Protein AF-A0A0C3Q4R9-F1 (afdb_monomer)

pLDDT: mean 76.42, std 18.06, range [23.34, 94.94]

Structure (mmCIF, N/CA/C/O backbone):
data_AF-A0A0C3Q4R9-F1
#
_entry.id   AF-A0A0C3Q4R9-F1
#
loop_
_atom_site.group_PDB
_atom_site.id
_atom_site.type_symbol
_atom_site.label_atom_id
_atom_site.label_alt_id
_atom_site.label_comp_id
_atom_site.label_asym_id
_atom_site.label_entity_id
_atom_site.label_seq_id
_atom_site.pdbx_PDB_ins_code
_atom_site.Cartn_x
_atom_site.Cartn_y
_atom_site.Cartn_z
_atom_site.occupancy
_atom_site.B_iso_or_equiv
_atom_site.auth_seq_id
_atom_site.auth_comp_id
_atom_site.auth_asym_id
_atom_site.auth_atom_id
_atom_site.pdbx_PDB_model_num
ATOM 1 N N . MET A 1 1 ? -20.295 9.130 24.103 1.00 71.69 1 MET A N 1
ATOM 2 C CA . MET A 1 1 ? -19.309 8.026 24.171 1.00 71.69 1 MET A CA 1
ATOM 3 C C . MET A 1 1 ? -19.646 6.980 25.223 1.00 71.69 1 MET A C 1
ATOM 5 O O . MET A 1 1 ? -19.662 5.806 24.870 1.00 71.69 1 MET A O 1
ATOM 9 N N . GLY A 1 2 ? -19.973 7.375 26.461 1.00 75.75 2 GLY A N 1
ATOM 10 C CA . GLY A 1 2 ? -20.334 6.438 27.537 1.00 75.75 2 GLY A CA 1
ATOM 11 C C . GLY A 1 2 ? -21.384 5.391 27.145 1.00 75.75 2 GLY A C 1
ATOM 12 O O . GLY A 1 2 ? -21.193 4.218 27.430 1.00 75.75 2 GLY A O 1
ATOM 13 N N . ALA A 1 3 ? -22.414 5.771 26.378 1.00 80.62 3 ALA A N 1
ATOM 14 C CA . ALA A 1 3 ? -23.436 4.834 25.899 1.00 80.62 3 ALA A CA 1
ATOM 15 C C . ALA A 1 3 ? -22.872 3.652 25.087 1.00 80.62 3 ALA A C 1
ATOM 17 O O . ALA A 1 3 ? -23.258 2.513 25.325 1.00 80.62 3 ALA A O 1
ATOM 18 N N . ILE A 1 4 ? -21.934 3.891 24.161 1.00 85.44 4 ILE A N 1
ATOM 19 C CA . ILE A 1 4 ? -21.339 2.804 23.365 1.00 85.44 4 ILE A CA 1
ATOM 20 C C . ILE A 1 4 ? -20.489 1.900 24.238 1.00 85.44 4 ILE A C 1
ATOM 22 O O . ILE A 1 4 ? -20.609 0.685 24.141 1.00 85.44 4 ILE A O 1
ATOM 26 N N . LEU A 1 5 ? -19.669 2.477 25.116 1.00 83.94 5 LEU A N 1
ATOM 27 C CA . LEU A 1 5 ? -18.864 1.678 26.035 1.00 83.94 5 LEU A CA 1
ATOM 28 C C . LEU A 1 5 ? -19.743 0.862 26.991 1.00 83.94 5 LEU A C 1
ATOM 30 O O . LEU A 1 5 ? -19.425 -0.289 27.260 1.00 83.94 5 LEU A O 1
ATOM 34 N N . GLY A 1 6 ? -20.876 1.409 27.436 1.00 83.75 6 GLY A N 1
ATOM 35 C CA . GLY A 1 6 ? -21.869 0.685 28.230 1.00 83.75 6 GLY A CA 1
ATOM 36 C C . GLY A 1 6 ? -22.515 -0.472 27.464 1.00 83.75 6 GLY A C 1
ATOM 37 O O . GLY A 1 6 ? -22.654 -1.566 28.009 1.00 83.75 6 GLY A O 1
ATOM 38 N N . ILE A 1 7 ? -22.851 -0.275 26.184 1.00 86.00 7 ILE A N 1
ATOM 39 C CA . ILE A 1 7 ? -23.340 -1.357 25.315 1.00 86.00 7 ILE A CA 1
ATOM 40 C C . ILE A 1 7 ? -22.268 -2.442 25.174 1.00 86.00 7 ILE A C 1
ATOM 42 O O . ILE A 1 7 ? -22.562 -3.611 25.392 1.00 86.00 7 ILE A O 1
ATOM 46 N N . LEU A 1 8 ? -21.018 -2.082 24.876 1.00 87.81 8 LEU A N 1
ATOM 47 C CA . LEU A 1 8 ? -19.933 -3.060 24.755 1.00 87.81 8 LEU A CA 1
ATOM 48 C C . LEU A 1 8 ? -19.712 -3.829 26.067 1.00 87.81 8 LEU A C 1
ATOM 50 O O . LEU A 1 8 ? -19.630 -5.052 26.054 1.00 87.81 8 LEU A O 1
ATOM 54 N N . ALA A 1 9 ? -19.695 -3.133 27.205 1.00 85.88 9 ALA A N 1
ATOM 55 C CA . ALA A 1 9 ? -19.485 -3.741 28.518 1.00 85.88 9 ALA A CA 1
ATOM 56 C C . ALA A 1 9 ? -20.616 -4.698 28.939 1.00 85.88 9 ALA A C 1
ATOM 58 O O . ALA A 1 9 ? -20.373 -5.652 29.672 1.00 85.88 9 ALA A O 1
ATOM 59 N N . THR A 1 10 ? -21.848 -4.461 28.482 1.00 89.69 10 THR A N 1
ATOM 60 C CA . THR A 1 10 ? -23.011 -5.313 28.792 1.00 89.69 10 THR A CA 1
ATOM 61 C C . THR A 1 10 ? -23.180 -6.491 27.832 1.00 89.69 10 THR A C 1
ATOM 63 O O . THR A 1 10 ? -24.005 -7.364 28.090 1.00 89.69 10 THR A O 1
ATOM 66 N N . ASN A 1 11 ? -22.389 -6.555 26.755 1.00 88.81 11 ASN A N 1
ATOM 67 C CA . ASN A 1 11 ? -22.474 -7.589 25.724 1.00 88.81 11 ASN A CA 1
ATOM 68 C C . ASN A 1 11 ? -21.129 -8.331 25.562 1.00 88.81 11 ASN A C 1
ATOM 70 O O . ASN A 1 11 ? -20.482 -8.207 24.523 1.00 88.81 11 ASN A O 1
ATOM 74 N N . PRO A 1 12 ? -20.697 -9.138 26.553 1.00 84.56 12 PRO A N 1
ATOM 75 C CA . PRO A 1 12 ? -19.395 -9.821 26.517 1.00 84.56 12 PRO A CA 1
ATOM 76 C C . PRO A 1 12 ? -19.269 -10.873 25.399 1.00 84.56 12 PRO A C 1
ATOM 78 O O . PRO A 1 12 ? -18.162 -11.206 24.985 1.00 84.56 12 PRO A O 1
ATOM 81 N N . TYR A 1 13 ? -20.397 -11.371 24.881 1.00 88.94 13 TYR A N 1
ATOM 82 C CA . TYR A 1 13 ? -20.465 -12.340 23.777 1.00 88.94 13 TYR A CA 1
ATOM 83 C C . TYR A 1 13 ? -20.628 -11.680 22.400 1.00 88.94 13 TYR A C 1
ATOM 85 O O . TYR A 1 13 ? -21.062 -12.324 21.448 1.00 88.94 13 TYR A O 1
ATOM 93 N N . LEU A 1 14 ? -20.346 -10.380 22.283 1.00 91.31 14 LEU A N 1
ATOM 94 C CA . LEU A 1 14 ? -20.449 -9.670 21.014 1.00 91.31 14 LEU A CA 1
ATOM 95 C C . LEU A 1 14 ? -19.421 -10.209 20.010 1.00 91.31 14 LEU A C 1
ATOM 97 O O . LEU A 1 14 ? -18.219 -10.050 20.203 1.00 91.31 14 LEU A O 1
ATOM 101 N N . GLU A 1 15 ? -19.901 -10.784 18.908 1.00 92.00 15 GLU A N 1
ATOM 102 C CA . GLU A 1 15 ? -19.032 -11.284 17.835 1.00 92.00 15 GLU A CA 1
ATOM 103 C C . GLU A 1 15 ? -18.658 -10.200 16.822 1.00 92.00 15 GLU A C 1
ATOM 105 O O . GLU A 1 15 ? -17.562 -10.209 16.264 1.00 92.00 15 GLU A O 1
ATOM 110 N N . VAL A 1 16 ? -19.564 -9.252 16.577 1.00 92.56 16 VAL A N 1
ATOM 111 C CA . VAL A 1 16 ? -19.421 -8.253 15.516 1.00 92.56 16 VAL A CA 1
ATOM 112 C C . VAL A 1 16 ? -19.747 -6.871 16.061 1.00 92.56 16 VAL A C 1
ATOM 114 O O . VAL A 1 16 ? -20.884 -6.596 16.443 1.00 92.56 16 VAL A O 1
ATOM 117 N N . PHE A 1 17 ? -18.768 -5.969 16.029 1.00 92.25 17 PHE A N 1
ATOM 118 C CA . PHE A 1 17 ? -18.961 -4.563 16.362 1.00 92.25 17 PHE A CA 1
ATOM 119 C C . PHE A 1 17 ? -18.793 -3.689 15.120 1.00 92.25 17 PHE A C 1
ATOM 121 O O . PHE A 1 17 ? -17.711 -3.592 14.545 1.00 92.25 17 PHE A O 1
ATOM 128 N N . ARG A 1 18 ? -19.874 -3.031 14.695 1.00 92.81 18 ARG A N 1
ATOM 129 C CA . ARG A 1 18 ? -19.857 -2.125 13.543 1.00 92.81 18 ARG A CA 1
ATOM 130 C C . ARG A 1 18 ? -20.440 -0.781 13.929 1.00 92.81 18 ARG A C 1
ATOM 132 O O . ARG A 1 18 ? -21.571 -0.699 14.401 1.00 92.81 18 ARG A O 1
ATOM 139 N N . LEU A 1 19 ? -19.672 0.268 13.682 1.00 91.69 19 LEU A N 1
ATOM 140 C CA . LEU A 1 19 ? -20.075 1.645 13.887 1.00 91.69 19 LEU A CA 1
ATOM 141 C C . LEU A 1 19 ? -19.727 2.440 12.633 1.00 91.69 19 LEU A C 1
ATOM 143 O O . LEU A 1 19 ? -18.581 2.450 12.179 1.00 91.69 19 LEU A O 1
ATOM 147 N N . SER A 1 20 ? -20.727 3.072 12.025 1.00 90.69 20 SER A N 1
ATOM 148 C CA . SER A 1 20 ? -20.541 3.776 10.757 1.00 90.69 20 SER A CA 1
ATOM 149 C C . SER A 1 20 ? -21.422 5.011 10.666 1.00 90.69 20 SER A C 1
ATOM 151 O O . SER A 1 20 ? -22.591 4.947 11.041 1.00 90.69 20 SER A O 1
ATOM 153 N N . AS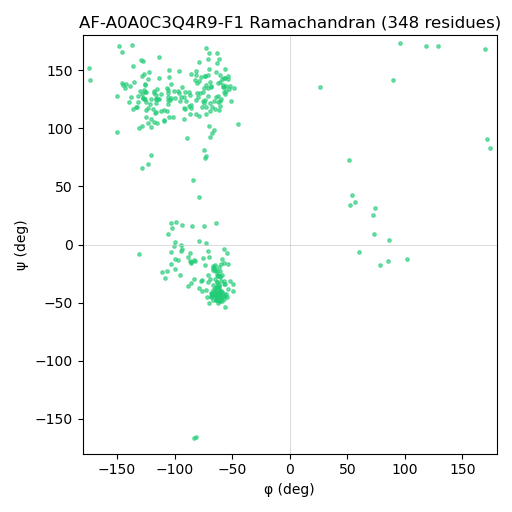N A 1 21 ? -20.876 6.111 10.142 1.00 86.44 21 ASN A N 1
ATOM 154 C CA . ASN A 1 21 ? -21.600 7.371 9.925 1.00 86.44 21 ASN A CA 1
ATOM 155 C C . ASN A 1 21 ? -22.252 7.941 11.199 1.00 86.44 21 ASN A C 1
ATOM 157 O O . ASN A 1 21 ? -23.351 8.498 11.157 1.00 86.44 21 ASN A O 1
ATOM 161 N N . VAL A 1 22 ? -21.586 7.791 12.347 1.00 85.06 22 VAL A N 1
ATOM 162 C CA . VAL A 1 22 ? -22.096 8.258 13.644 1.00 85.06 22 VAL A CA 1
ATOM 163 C C . VAL A 1 22 ? -21.403 9.547 14.061 1.00 85.06 22 VAL A C 1
ATOM 165 O O . VAL A 1 22 ? -20.185 9.678 13.949 1.00 85.06 22 VAL A O 1
ATOM 168 N N . ARG A 1 23 ? -22.188 10.490 14.589 1.00 82.06 23 ARG A N 1
ATOM 169 C CA . ARG A 1 23 ? -21.691 11.742 15.166 1.00 82.06 23 ARG A CA 1
ATOM 170 C C . ARG A 1 23 ? -21.915 11.757 16.672 1.00 82.06 23 ARG A C 1
ATOM 172 O O . ARG A 1 23 ? -23.032 11.521 17.125 1.00 82.06 23 ARG A O 1
ATOM 179 N N . PHE A 1 24 ? -20.877 12.065 17.441 1.00 78.19 24 PHE A N 1
ATOM 180 C CA . PHE A 1 24 ? -20.958 12.167 18.899 1.00 78.19 24 PHE A CA 1
ATOM 181 C C . PHE A 1 24 ? -20.961 13.618 19.338 1.00 78.19 24 PHE A C 1
ATOM 183 O O . PHE A 1 24 ? -20.008 14.330 19.055 1.00 78.19 24 PHE A O 1
ATOM 190 N N . ALA A 1 25 ? -21.973 14.038 20.090 1.00 75.56 25 ALA A N 1
ATOM 191 C CA . ALA A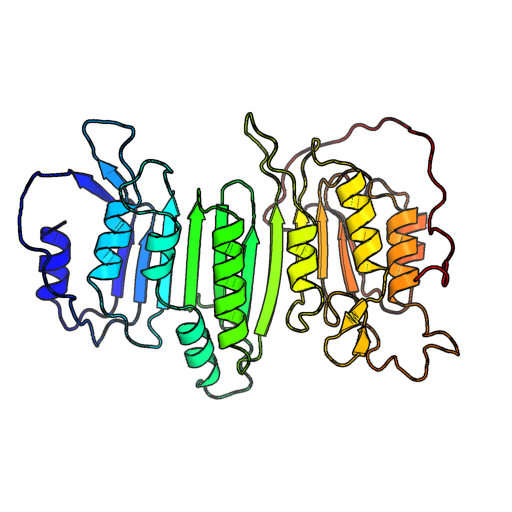 1 25 ? -21.891 15.292 20.825 1.00 75.56 25 ALA A CA 1
ATOM 192 C C . ALA A 1 25 ? -20.863 15.167 21.961 1.00 75.56 25 ALA A C 1
ATOM 194 O O . ALA A 1 25 ? -20.834 14.155 22.674 1.00 75.56 25 ALA A O 1
ATOM 195 N N . LEU A 1 26 ? -20.011 16.182 22.111 1.00 67.62 26 LEU A N 1
ATOM 196 C CA . LEU A 1 26 ? -19.166 16.322 23.291 1.00 67.62 26 LEU A CA 1
ATOM 197 C C . LEU A 1 26 ? -20.023 16.841 24.447 1.00 67.62 26 LEU A C 1
ATOM 199 O O . LEU A 1 26 ? -20.548 17.948 24.380 1.00 67.62 26 LEU A O 1
ATOM 203 N N . TYR A 1 27 ? -20.125 16.050 25.509 1.00 63.91 27 TYR A N 1
ATOM 204 C CA . TYR A 1 27 ? -20.623 16.523 26.793 1.00 63.91 27 TYR A CA 1
ATOM 205 C C . TYR A 1 27 ? -19.424 16.664 27.734 1.00 63.91 27 TYR A C 1
ATOM 207 O O . TYR A 1 27 ? -18.609 15.737 27.793 1.00 63.91 27 TYR A O 1
ATOM 215 N N . PRO A 1 28 ? -19.267 17.805 28.425 1.00 56.41 28 PRO A N 1
ATOM 216 C CA . PRO A 1 28 ? -18.217 17.999 29.413 1.00 56.41 28 PRO A CA 1
ATOM 217 C C . PRO A 1 28 ? -18.558 17.198 30.675 1.00 56.41 28 PRO A C 1
ATOM 219 O O . PRO A 1 28 ? -18.988 17.750 31.679 1.00 56.41 28 PRO A O 1
ATOM 222 N N . GLU A 1 29 ? -18.402 15.879 30.619 1.00 52.41 29 GLU A N 1
ATOM 223 C CA . GLU A 1 29 ? -18.398 15.036 31.812 1.00 52.41 29 GLU A CA 1
ATOM 224 C C . GLU A 1 29 ? -16.967 14.588 32.100 1.00 52.41 29 GLU A C 1
ATOM 226 O O . GLU A 1 29 ? -16.299 13.965 31.273 1.00 52.41 29 GLU A O 1
ATOM 231 N N . HIS A 1 30 ? -16.495 14.939 33.298 1.00 48.47 30 HIS A N 1
ATOM 232 C CA . HIS A 1 30 ? -15.214 14.535 33.878 1.00 48.47 30 HIS A CA 1
ATOM 233 C C . HIS A 1 30 ? -15.273 13.115 34.455 1.00 48.47 30 HIS A C 1
ATOM 235 O O . HIS A 1 30 ? -14.736 12.854 35.533 1.00 48.47 30 HIS A O 1
ATOM 241 N N . ASP A 1 31 ? -15.936 12.193 33.761 1.00 55.81 31 ASP A N 1
ATOM 242 C CA . ASP A 1 31 ? -15.962 10.815 34.223 1.00 55.81 31 ASP A CA 1
ATOM 243 C C . ASP A 1 31 ? -14.571 10.185 34.079 1.00 55.81 31 ASP A C 1
ATOM 245 O O . ASP A 1 31 ? -13.869 10.417 33.084 1.00 55.81 31 ASP A O 1
ATOM 249 N N . PRO A 1 32 ? -14.140 9.384 35.070 1.00 59.34 32 PRO A N 1
ATOM 250 C CA . PRO A 1 32 ? -12.870 8.691 34.997 1.00 59.34 32 PRO A CA 1
ATOM 251 C C . PRO A 1 32 ? -12.831 7.808 33.751 1.00 59.34 32 PRO A C 1
ATOM 253 O O . PRO A 1 32 ? -13.770 7.077 33.448 1.00 59.34 32 PRO A O 1
ATOM 256 N N . ILE A 1 33 ? -11.698 7.870 33.055 1.00 61.66 33 ILE A N 1
ATOM 257 C CA . ILE A 1 33 ? -11.275 6.998 31.954 1.00 61.66 33 ILE A CA 1
ATOM 258 C C . ILE A 1 33 ? -11.566 5.521 32.340 1.00 61.66 33 ILE A C 1
ATOM 260 O O . ILE A 1 33 ? -10.832 4.964 33.156 1.00 61.66 33 ILE A O 1
ATOM 264 N N . PRO A 1 34 ? -12.623 4.868 31.803 1.00 68.31 34 PRO A N 1
ATOM 265 C CA . PRO A 1 34 ? -12.997 3.511 32.204 1.00 68.31 34 PRO A CA 1
ATOM 266 C C . PRO A 1 34 ? -11.978 2.486 31.696 1.00 68.31 34 PRO A C 1
ATOM 268 O O . PRO A 1 34 ? -11.409 2.651 30.619 1.00 68.31 34 PRO A O 1
ATOM 271 N N . ALA A 1 35 ? -11.732 1.414 32.449 1.00 77.81 35 ALA A N 1
ATOM 272 C CA . ALA A 1 35 ? -10.768 0.385 32.051 1.00 77.81 35 ALA A CA 1
ATOM 273 C C . ALA A 1 35 ? -11.096 -0.222 30.663 1.00 77.81 35 ALA A C 1
ATOM 275 O O . ALA A 1 35 ? -12.270 -0.262 30.282 1.00 77.81 35 ALA A O 1
ATOM 276 N N . PRO A 1 36 ? -10.091 -0.700 29.900 1.00 82.94 36 PRO A N 1
ATOM 277 C CA . PRO A 1 36 ? -10.334 -1.392 28.637 1.00 82.94 36 PRO A CA 1
ATOM 278 C C . PRO A 1 36 ? -11.271 -2.594 28.806 1.00 82.94 36 PRO A C 1
ATOM 280 O O . PRO A 1 36 ? -11.119 -3.392 29.732 1.00 82.94 36 PRO A O 1
ATOM 283 N N . ILE A 1 37 ? -12.217 -2.729 27.884 1.00 86.38 37 ILE A N 1
ATOM 284 C CA . ILE A 1 37 ? -13.208 -3.798 27.818 1.00 86.38 37 ILE A CA 1
ATOM 285 C C . ILE A 1 37 ? -12.591 -4.966 27.045 1.00 86.38 37 ILE A C 1
ATOM 287 O O . ILE A 1 37 ? -12.064 -4.787 25.944 1.00 86.38 37 ILE A O 1
ATOM 291 N N . SER A 1 38 ? -12.650 -6.162 27.629 1.00 83.75 38 SER A N 1
ATOM 292 C CA . SER A 1 38 ? -12.240 -7.397 26.950 1.00 83.75 38 SER A CA 1
ATOM 293 C C . SER A 1 38 ? -13.454 -7.986 26.236 1.00 83.75 38 SER A C 1
ATOM 295 O O . SER A 1 38 ? -14.491 -8.190 26.864 1.00 83.75 38 SER A O 1
ATOM 297 N N . LEU A 1 39 ? -13.341 -8.199 24.924 1.00 85.50 39 LEU A N 1
ATOM 298 C CA . LEU A 1 39 ? -14.397 -8.758 24.077 1.00 85.50 39 LEU A CA 1
ATOM 299 C C . LEU A 1 39 ? -13.881 -10.055 23.437 1.00 85.50 39 LEU A C 1
ATOM 301 O O . LEU A 1 39 ? -13.489 -10.079 22.274 1.00 85.50 39 LEU A O 1
ATOM 305 N N . ASP A 1 40 ? -13.845 -11.138 24.216 1.00 85.75 40 ASP A N 1
ATOM 306 C CA . ASP A 1 40 ? -13.139 -12.384 23.857 1.00 85.75 40 ASP A CA 1
ATOM 307 C C . ASP A 1 40 ? -13.741 -13.133 22.649 1.00 85.75 40 ASP A C 1
ATOM 309 O O . ASP A 1 40 ? -13.062 -13.937 21.996 1.00 85.75 40 ASP A O 1
ATOM 313 N N . HIS A 1 41 ? -15.017 -12.861 22.360 1.00 87.94 41 HIS A N 1
ATOM 314 C CA . HIS A 1 41 ? -15.781 -13.424 21.243 1.00 87.94 41 HIS A CA 1
ATOM 315 C C . HIS A 1 41 ? -15.758 -12.550 19.987 1.00 87.94 41 HIS A C 1
ATOM 317 O O . HIS A 1 41 ? -16.302 -12.951 18.960 1.00 87.94 41 HIS A O 1
ATOM 323 N N . LEU A 1 42 ? -15.138 -11.371 20.049 1.00 89.62 42 LEU A N 1
ATOM 324 C CA . LEU A 1 42 ? -15.124 -10.431 18.942 1.00 89.62 42 LEU A CA 1
ATOM 325 C C . LEU A 1 42 ? -14.309 -10.997 17.780 1.00 89.62 42 LEU A C 1
ATOM 327 O O . LEU A 1 42 ? -13.112 -11.242 17.898 1.00 89.62 42 LEU A O 1
ATOM 331 N N . THR A 1 43 ? -14.975 -11.192 16.650 1.00 89.62 43 THR A N 1
ATOM 332 C CA . THR A 1 43 ? -14.374 -11.675 15.402 1.00 89.62 43 THR A CA 1
ATOM 333 C C . THR A 1 43 ? -14.241 -10.563 14.374 1.00 89.62 43 THR A C 1
ATOM 335 O O . THR A 1 43 ? -13.384 -10.648 13.499 1.00 89.62 43 THR A O 1
ATOM 338 N N . GLN A 1 44 ? -15.046 -9.499 14.478 1.00 91.62 44 GLN A N 1
ATOM 339 C CA . GLN A 1 44 ? -15.016 -8.390 13.531 1.00 91.62 44 GLN A CA 1
ATOM 340 C C . GLN A 1 44 ? -15.253 -7.033 14.197 1.00 91.62 44 GLN A C 1
ATOM 342 O O . GLN A 1 44 ? -16.227 -6.842 14.929 1.00 91.62 44 GLN A O 1
ATOM 347 N N . VAL A 1 45 ? -14.425 -6.054 13.824 1.00 92.94 45 VAL A N 1
ATOM 348 C CA . VAL A 1 45 ? -14.598 -4.639 14.159 1.00 92.94 45 VAL A CA 1
ATOM 349 C C . VAL A 1 45 ? -14.563 -3.768 12.913 1.00 92.94 45 VAL A C 1
ATOM 351 O O . VAL A 1 45 ? -13.684 -3.885 12.062 1.00 92.94 45 VAL A O 1
ATOM 354 N N . THR A 1 46 ? -15.530 -2.860 12.802 1.00 93.56 46 THR A N 1
ATOM 355 C CA . THR A 1 46 ? -15.599 -1.883 11.713 1.00 93.56 46 THR A CA 1
ATOM 356 C C . THR A 1 46 ? -15.962 -0.505 12.253 1.00 93.56 46 THR A C 1
ATOM 358 O O . THR A 1 46 ? -17.057 -0.320 12.780 1.00 93.56 46 THR A O 1
ATOM 361 N N . LEU A 1 47 ? -15.058 0.462 12.100 1.00 92.62 47 LEU A N 1
ATOM 362 C CA . LEU A 1 47 ? -15.210 1.849 12.542 1.00 92.62 47 LEU A CA 1
ATOM 363 C C . LEU A 1 47 ? -15.040 2.782 11.341 1.00 92.62 47 LEU A C 1
ATOM 365 O O . LEU A 1 47 ? -13.925 2.980 10.875 1.00 92.62 47 LEU A O 1
ATOM 369 N N . MET A 1 48 ? -16.126 3.345 10.815 1.00 91.19 48 MET A N 1
ATOM 370 C CA . MET A 1 48 ? -16.073 4.141 9.580 1.00 91.19 48 MET A CA 1
ATOM 371 C C . MET A 1 48 ? -16.762 5.490 9.731 1.00 91.19 48 MET A C 1
ATOM 373 O O . MET A 1 48 ? -17.907 5.555 10.175 1.00 91.19 48 MET A O 1
ATOM 377 N N . ASP A 1 49 ? -16.096 6.558 9.296 1.00 83.25 49 ASP A N 1
ATOM 378 C CA . ASP A 1 49 ? -16.709 7.881 9.132 1.00 83.25 49 ASP A CA 1
ATOM 379 C C . ASP A 1 49 ? -17.399 8.371 10.426 1.00 83.25 49 ASP A C 1
ATOM 381 O O . ASP A 1 49 ? -18.522 8.882 10.430 1.00 83.25 49 ASP A O 1
ATOM 385 N N . ILE A 1 50 ? -16.722 8.158 11.559 1.00 81.94 50 ILE A N 1
ATOM 386 C CA . ILE A 1 50 ? -17.169 8.587 12.885 1.00 81.94 50 ILE A CA 1
ATOM 387 C C . ILE A 1 50 ? -16.612 9.978 13.165 1.00 81.94 50 ILE A C 1
ATOM 389 O O . ILE A 1 50 ? -15.415 10.217 13.014 1.00 81.94 50 ILE A O 1
ATOM 393 N N . THR A 1 51 ? -17.468 10.896 13.606 1.00 78.38 51 THR A N 1
ATOM 394 C CA . THR A 1 51 ? -17.050 12.266 13.914 1.00 78.38 51 THR A CA 1
ATOM 395 C C . THR A 1 51 ? -17.505 12.716 15.294 1.00 78.38 51 THR A C 1
ATOM 397 O O . THR A 1 51 ? -18.453 12.187 15.879 1.00 78.38 51 THR A O 1
ATOM 400 N N . GLN A 1 52 ? -16.826 13.730 15.820 1.00 73.38 52 GLN A N 1
ATOM 401 C CA . GLN A 1 52 ? -17.271 14.473 16.987 1.00 73.38 52 GLN A CA 1
ATOM 402 C C . GLN A 1 52 ? -17.984 15.745 16.520 1.00 73.38 52 GLN A C 1
ATOM 404 O O . GLN A 1 52 ? -17.488 16.452 15.646 1.00 73.38 52 GLN A O 1
ATOM 409 N N . ALA A 1 53 ? -19.162 16.011 17.073 1.00 68.38 53 ALA A N 1
ATOM 410 C CA . ALA A 1 53 ? -19.847 17.284 16.968 1.00 68.38 53 ALA A CA 1
ATOM 411 C C . ALA A 1 53 ? -19.354 18.176 18.109 1.00 68.38 53 ALA A C 1
ATOM 413 O O . ALA A 1 53 ? -19.499 17.842 19.288 1.00 68.38 53 ALA A O 1
ATOM 414 N N . THR A 1 54 ? -18.756 19.293 17.736 1.00 63.09 54 THR A N 1
ATOM 415 C CA . THR A 1 54 ? -18.173 20.284 18.633 1.00 63.09 54 THR A CA 1
ATOM 416 C C . THR A 1 54 ? -18.754 21.654 18.296 1.00 63.09 54 THR A C 1
ATOM 418 O O . THR A 1 54 ? -19.079 21.911 17.137 1.00 63.09 54 THR A O 1
ATOM 421 N N . GLU A 1 55 ? -18.931 22.524 19.299 1.00 54.84 55 GLU A N 1
ATOM 422 C CA . GLU A 1 55 ? -19.410 23.906 19.081 1.00 54.84 55 GLU A CA 1
ATOM 423 C C . GLU A 1 55 ? -18.458 24.695 18.174 1.00 54.84 55 GLU A C 1
ATOM 425 O O . GLU A 1 55 ? -18.877 25.565 17.414 1.00 54.84 55 GLU A O 1
ATOM 430 N N . ASP A 1 56 ? -17.180 24.321 18.207 1.00 53.56 56 ASP A N 1
ATOM 431 C CA . ASP A 1 56 ? -16.174 24.760 17.262 1.00 53.56 56 ASP A CA 1
ATOM 432 C C . ASP A 1 56 ? -16.099 23.783 16.065 1.00 53.56 56 ASP A C 1
ATOM 434 O O . ASP A 1 56 ? -15.707 22.625 16.259 1.00 53.56 56 ASP A O 1
ATOM 438 N N . PRO A 1 57 ? -16.405 24.199 14.817 1.00 49.97 57 PRO A N 1
ATOM 439 C CA . PRO A 1 57 ? -16.259 23.348 13.629 1.00 49.97 57 PRO A CA 1
ATOM 440 C C . PRO A 1 57 ? -14.818 22.834 13.404 1.00 49.97 57 PRO A C 1
ATOM 442 O O . PRO A 1 57 ? -14.598 21.912 12.603 1.00 49.97 57 PRO A O 1
ATOM 445 N N . PHE A 1 58 ? -13.830 23.394 14.110 1.00 47.31 58 PHE A N 1
ATOM 446 C CA . PHE A 1 58 ? -12.421 23.036 13.994 1.00 47.31 58 PHE A CA 1
ATOM 447 C C . PHE A 1 58 ? -11.974 21.859 14.881 1.00 47.31 58 PHE A C 1
ATOM 449 O O . PHE A 1 58 ? -10.940 21.264 14.573 1.00 47.31 58 PHE A O 1
ATOM 456 N N . SER A 1 59 ? -12.748 21.413 15.881 1.00 49.81 59 SER A N 1
ATOM 457 C CA . SER A 1 59 ? -12.371 20.244 16.705 1.00 49.81 59 SER A CA 1
ATOM 458 C C . SER A 1 59 ? -12.705 18.891 16.034 1.00 49.81 59 SER A C 1
ATOM 460 O O . SER A 1 59 ? -13.506 18.796 15.098 1.00 49.81 59 SER A O 1
ATOM 462 N N . GLY A 1 60 ? -11.897 17.870 16.341 1.00 54.09 60 GLY A N 1
ATOM 463 C CA . GLY A 1 60 ? -11.518 16.805 15.398 1.00 54.09 60 GLY A CA 1
ATOM 464 C C . GLY A 1 60 ? -12.326 15.502 15.433 1.00 54.09 60 GLY A C 1
ATOM 465 O O . GLY A 1 60 ? -12.774 15.039 16.473 1.00 54.09 60 GLY A O 1
ATOM 466 N N . SER A 1 61 ? -12.426 14.853 14.270 1.00 58.09 61 SER A N 1
ATOM 467 C CA . SER A 1 61 ? -13.000 13.514 14.033 1.00 58.09 61 SER A CA 1
ATOM 468 C C . SER A 1 61 ? -12.252 12.366 14.733 1.00 58.09 61 SER A C 1
ATOM 470 O O . SER A 1 61 ? -12.839 11.325 15.014 1.00 58.09 61 SER A O 1
ATOM 472 N N . ASN A 1 62 ? -10.975 12.561 15.062 1.00 59.41 62 ASN A N 1
ATOM 473 C CA . ASN A 1 62 ? -10.056 11.490 15.483 1.00 59.41 62 ASN A CA 1
ATOM 474 C C . ASN A 1 62 ? -10.241 11.012 16.908 1.00 59.41 62 ASN A C 1
ATOM 476 O O . ASN A 1 62 ? -9.973 9.852 17.214 1.00 59.41 62 ASN A O 1
ATOM 480 N N . VAL A 1 63 ? -10.664 11.926 17.779 1.00 69.12 63 VAL A N 1
ATOM 481 C CA . VAL A 1 63 ? -10.675 11.722 19.229 1.00 69.12 63 VAL A CA 1
ATOM 482 C C . VAL A 1 63 ? -11.585 10.554 19.587 1.00 69.12 63 VAL A C 1
ATOM 484 O O . VAL A 1 63 ? -11.258 9.739 20.440 1.00 69.12 63 VAL A O 1
ATOM 487 N N . VAL A 1 64 ? -12.705 10.426 18.877 1.00 77.25 64 VAL A N 1
ATOM 488 C CA . VAL A 1 64 ? -13.702 9.388 19.132 1.00 77.25 64 VAL A CA 1
ATOM 489 C C . VAL A 1 64 ? -13.184 8.005 18.753 1.00 77.25 64 VAL A C 1
ATOM 491 O O . VAL A 1 64 ? -13.279 7.087 19.564 1.00 77.25 64 VAL A O 1
ATOM 494 N N . ILE A 1 65 ? -12.641 7.842 17.541 1.00 84.00 65 ILE A N 1
ATOM 495 C CA . ILE A 1 65 ? -12.126 6.542 17.091 1.00 84.00 65 ILE A CA 1
ATOM 496 C C . ILE A 1 65 ? -10.944 6.131 17.961 1.00 84.00 65 ILE A C 1
ATOM 498 O O . ILE A 1 65 ? -10.955 5.018 18.475 1.00 84.00 65 ILE A O 1
ATOM 502 N N . GLY A 1 66 ? -9.983 7.030 18.194 1.00 82.00 66 GLY A N 1
ATOM 503 C CA . GLY A 1 66 ? -8.845 6.728 19.061 1.00 82.00 66 GLY A CA 1
ATOM 504 C C . GLY A 1 66 ? -9.284 6.305 20.463 1.00 82.00 66 GLY A C 1
ATOM 505 O O . GLY A 1 66 ? -8.813 5.297 20.981 1.00 82.00 66 GLY A O 1
ATOM 506 N N . TYR A 1 67 ? -10.277 6.991 21.035 1.00 80.81 67 TYR A N 1
ATOM 507 C CA . TYR A 1 67 ? -10.839 6.624 22.331 1.00 80.81 67 TYR A CA 1
ATOM 508 C C . TYR A 1 67 ? -11.551 5.266 22.320 1.00 80.81 67 TYR A C 1
ATOM 510 O O . TYR A 1 67 ? -11.431 4.517 23.281 1.00 80.81 67 TYR A O 1
ATOM 518 N N . ILE A 1 68 ? -12.288 4.913 21.260 1.00 86.56 68 ILE A N 1
ATOM 519 C CA . ILE A 1 68 ? -12.890 3.573 21.129 1.00 86.56 68 ILE A CA 1
ATOM 520 C C . ILE A 1 68 ? -11.791 2.508 21.091 1.00 86.56 68 ILE A C 1
ATOM 522 O O . ILE A 1 68 ? -11.874 1.524 21.822 1.00 86.56 68 ILE A O 1
ATOM 526 N N . LEU A 1 69 ? -10.761 2.716 20.268 1.00 88.38 69 LEU A N 1
ATOM 527 C CA . LEU A 1 69 ? -9.668 1.762 20.083 1.00 88.38 69 LEU A CA 1
ATOM 528 C C . LEU A 1 69 ? -8.880 1.531 21.379 1.00 88.38 69 LEU A C 1
ATOM 530 O O . LEU A 1 69 ? -8.639 0.388 21.747 1.00 88.38 69 LEU A O 1
ATOM 534 N N . GLN A 1 70 ? -8.592 2.587 22.145 1.00 86.62 70 GLN A N 1
ATOM 535 C CA . GLN A 1 70 ? -7.950 2.483 23.465 1.00 86.62 70 GLN A CA 1
ATOM 536 C C . GLN A 1 70 ? -8.770 1.686 24.493 1.00 86.62 70 GLN A C 1
ATOM 538 O O . GLN A 1 70 ? -8.245 1.258 25.523 1.00 86.62 70 GLN A O 1
ATOM 543 N N . ARG A 1 71 ? -10.075 1.522 24.255 1.00 86.06 71 ARG A N 1
ATOM 544 C CA . ARG A 1 71 ? -11.019 0.909 25.196 1.00 86.06 71 ARG A CA 1
ATOM 545 C C . ARG A 1 71 ? -11.394 -0.513 24.837 1.00 86.06 71 ARG A C 1
ATOM 547 O O . ARG A 1 71 ? -12.087 -1.136 25.633 1.00 86.06 71 ARG A O 1
ATOM 554 N N . ILE A 1 72 ? -10.965 -1.027 23.693 1.00 84.81 72 ILE A N 1
ATOM 555 C CA . ILE A 1 72 ? -11.262 -2.392 23.268 1.00 84.81 72 ILE A CA 1
ATOM 556 C C . ILE A 1 72 ? -9.954 -3.172 23.243 1.00 84.81 72 ILE A C 1
ATOM 558 O O . ILE A 1 72 ? -8.997 -2.775 22.586 1.00 84.81 72 ILE A O 1
ATOM 562 N N . ARG A 1 73 ? -9.908 -4.301 23.952 1.00 82.62 73 ARG A N 1
ATOM 563 C CA . ARG A 1 73 ? -8.834 -5.281 23.769 1.00 82.62 73 ARG A CA 1
ATOM 564 C C . ARG A 1 73 ? -9.218 -6.217 22.634 1.00 82.62 73 ARG A C 1
ATOM 566 O O . ARG A 1 73 ? -10.175 -6.977 22.760 1.00 82.62 73 ARG A O 1
ATOM 573 N N . PHE A 1 74 ? -8.482 -6.130 21.533 1.00 80.69 74 PHE A N 1
ATOM 574 C CA . PHE A 1 74 ? -8.671 -6.989 20.372 1.00 80.69 74 PHE A CA 1
ATOM 575 C C . PHE A 1 74 ? -7.990 -8.333 20.603 1.00 80.69 74 PHE A C 1
ATOM 577 O O . PHE A 1 74 ? -6.884 -8.400 21.137 1.00 80.69 74 PHE A O 1
ATOM 584 N N . ARG A 1 75 ? -8.656 -9.409 20.190 1.00 80.94 75 ARG A N 1
ATOM 585 C CA . ARG A 1 75 ? -8.055 -10.738 20.142 1.00 80.94 75 ARG A CA 1
ATOM 586 C C . ARG A 1 75 ? -7.324 -10.911 18.811 1.00 80.94 75 ARG A C 1
ATOM 588 O O . ARG A 1 75 ? -7.798 -10.432 17.779 1.00 80.94 75 ARG A O 1
ATOM 595 N N . THR A 1 76 ? -6.224 -11.657 18.807 1.00 78.94 76 THR A N 1
ATOM 596 C CA . THR A 1 76 ? -5.558 -12.086 17.569 1.00 78.94 76 THR A CA 1
ATOM 597 C C . THR A 1 76 ? -6.555 -12.775 16.631 1.00 78.94 76 THR A C 1
ATOM 599 O O . THR A 1 76 ? -7.335 -13.624 17.067 1.00 78.94 76 THR A O 1
ATOM 602 N N . GLY A 1 77 ? -6.539 -12.404 15.349 1.00 77.50 77 GLY A N 1
ATOM 603 C CA . GLY A 1 77 ? -7.486 -12.904 14.346 1.00 77.50 77 GLY A CA 1
ATOM 604 C C . GLY A 1 77 ? -8.811 -12.137 14.262 1.00 77.50 77 GLY A C 1
ATOM 605 O O . GLY A 1 77 ? -9.678 -12.520 13.481 1.00 77.50 77 GLY A O 1
ATOM 606 N N . THR A 1 78 ? -8.986 -11.046 15.019 1.00 87.44 78 THR A N 1
ATOM 607 C CA . THR A 1 78 ? -10.134 -10.144 14.827 1.00 87.44 78 THR A CA 1
ATOM 608 C C . THR A 1 78 ? -9.985 -9.403 13.499 1.00 87.44 78 THR A C 1
ATOM 610 O O . THR A 1 78 ? -9.021 -8.660 13.311 1.00 87.44 78 THR A O 1
ATOM 613 N N . ALA A 1 79 ? -10.958 -9.541 12.598 1.00 90.12 79 ALA A N 1
ATOM 614 C CA . ALA A 1 79 ? -10.996 -8.765 11.367 1.00 90.12 79 ALA A CA 1
ATOM 615 C C . ALA A 1 79 ? -11.208 -7.281 11.691 1.00 90.12 79 ALA A C 1
ATOM 617 O O . ALA A 1 79 ? -12.192 -6.907 12.337 1.00 90.12 79 ALA A O 1
ATOM 618 N N . PHE A 1 80 ? -10.297 -6.425 11.238 1.00 93.25 80 PHE A N 1
ATOM 619 C CA . PHE A 1 80 ? -10.274 -5.012 11.599 1.00 93.25 80 PHE A CA 1
ATOM 620 C C . PHE A 1 80 ? -10.467 -4.113 10.381 1.00 93.25 80 PHE A C 1
ATOM 622 O O . PHE A 1 80 ? -9.828 -4.277 9.345 1.00 93.25 80 PHE A O 1
ATOM 629 N N . THR A 1 81 ? -11.355 -3.130 10.489 1.00 94.62 81 THR A N 1
ATOM 630 C CA . THR A 1 81 ? -11.537 -2.098 9.467 1.00 94.62 81 THR A CA 1
ATOM 631 C C . THR A 1 81 ? -11.745 -0.745 10.125 1.00 94.62 81 THR A C 1
ATOM 633 O O . THR A 1 81 ? -12.698 -0.561 10.883 1.00 94.62 81 THR A O 1
ATOM 636 N N . VAL A 1 82 ? -10.893 0.220 9.796 1.00 93.62 82 VAL A N 1
ATOM 637 C CA . VAL A 1 82 ? -11.054 1.618 10.189 1.00 93.62 82 VAL A CA 1
ATOM 638 C C . VAL A 1 82 ? -11.013 2.533 8.973 1.00 93.62 82 VAL A C 1
ATOM 640 O O . VAL A 1 82 ? -10.188 2.356 8.077 1.00 93.62 82 VAL A O 1
ATOM 643 N N . ARG A 1 83 ? -11.910 3.520 8.960 1.00 92.06 83 ARG A N 1
ATOM 644 C CA . ARG A 1 83 ? -11.892 4.648 8.034 1.00 92.06 83 ARG A CA 1
ATOM 645 C C . ARG A 1 83 ? -12.094 5.949 8.793 1.00 92.06 83 ARG A C 1
ATOM 647 O O . ARG A 1 83 ? -13.138 6.135 9.423 1.00 92.06 83 ARG A O 1
ATOM 654 N N . THR A 1 84 ? -11.108 6.836 8.746 1.00 88.06 84 THR A N 1
ATOM 655 C CA . THR A 1 84 ? -11.134 8.107 9.476 1.00 88.06 84 THR A CA 1
ATOM 656 C C . THR A 1 84 ? -10.432 9.224 8.714 1.00 88.06 84 THR A C 1
ATOM 658 O O . THR A 1 84 ? -9.680 8.982 7.774 1.00 88.06 84 THR A O 1
ATOM 661 N N . LYS A 1 85 ? -10.662 10.462 9.152 1.00 86.06 85 LYS A N 1
ATOM 662 C CA . LYS A 1 85 ? -9.973 11.652 8.662 1.00 86.06 85 LYS A CA 1
ATOM 663 C C . LYS A 1 85 ? -9.311 12.385 9.811 1.00 86.06 85 LYS A C 1
ATOM 665 O O . LYS A 1 85 ? -10.020 12.916 10.667 1.00 86.06 85 LYS A O 1
ATOM 670 N N . LEU A 1 86 ? -7.987 12.480 9.768 1.00 80.25 86 LEU A N 1
ATOM 671 C CA . LEU A 1 86 ? -7.175 13.212 10.711 1.00 80.25 86 LEU A CA 1
ATOM 672 C C . LEU A 1 86 ? -7.229 14.724 10.499 1.00 80.25 86 LEU A C 1
ATOM 674 O O . LEU A 1 86 ? -7.085 15.225 9.387 1.00 80.25 86 LEU A O 1
ATOM 678 N N . LYS A 1 87 ? -7.450 15.460 11.596 1.00 73.06 87 LYS A N 1
ATOM 679 C CA . LYS A 1 87 ? -7.256 16.913 11.652 1.00 73.06 87 LYS A CA 1
ATOM 680 C C . LYS A 1 87 ? -5.996 17.210 12.465 1.00 73.06 87 LYS A C 1
ATOM 682 O O . LYS A 1 87 ? -5.835 16.668 13.554 1.00 73.06 87 LYS A O 1
ATOM 687 N N . THR A 1 88 ? -5.153 18.106 11.962 1.00 59.34 88 THR A N 1
ATOM 688 C CA . THR A 1 88 ? -3.864 18.503 12.559 1.00 59.34 88 THR A CA 1
ATOM 689 C C . THR A 1 88 ? -3.984 19.216 13.910 1.00 59.34 88 THR A C 1
ATOM 691 O O . THR A 1 88 ? -3.057 19.150 14.705 1.00 59.34 88 THR A O 1
ATOM 694 N N . ASN A 1 89 ? -5.134 19.828 14.213 1.00 58.03 89 ASN A N 1
ATOM 695 C CA . ASN A 1 89 ? -5.398 20.511 15.490 1.00 58.03 89 ASN A CA 1
ATOM 696 C C . ASN A 1 89 ? -6.206 19.645 16.481 1.00 58.03 89 ASN A C 1
ATOM 698 O O . ASN A 1 89 ? -6.879 20.172 17.367 1.00 58.03 89 ASN A O 1
ATOM 702 N N . ALA A 1 90 ? -6.236 18.323 16.291 1.00 62.66 90 ALA A N 1
ATOM 703 C CA . ALA A 1 90 ? -6.938 17.415 17.194 1.00 62.66 90 ALA A CA 1
ATOM 704 C C . ALA A 1 90 ? -6.120 17.140 18.468 1.00 62.66 90 ALA A C 1
ATOM 706 O O . ALA A 1 90 ? -4.898 17.220 18.465 1.00 62.66 90 ALA A O 1
ATOM 707 N N . SER A 1 91 ? -6.799 16.747 19.548 1.00 66.62 91 SER A N 1
ATOM 708 C CA . SER A 1 91 ? -6.164 16.348 20.814 1.00 66.62 91 SER A CA 1
ATOM 709 C C . SER A 1 91 ? -5.434 15.000 20.760 1.00 66.62 91 SER A C 1
ATOM 711 O O . SER A 1 91 ? -4.862 14.600 21.763 1.00 66.62 91 SER A O 1
ATOM 713 N N . LEU A 1 92 ? -5.540 14.277 19.641 1.00 73.94 92 LEU A N 1
ATOM 714 C CA . LEU A 1 92 ? -4.857 13.013 19.381 1.00 73.94 92 LEU A CA 1
ATOM 715 C C . LEU A 1 92 ? -3.959 13.236 18.167 1.00 73.94 92 LEU A C 1
ATOM 717 O O . LEU A 1 92 ? -4.481 13.534 17.082 1.00 73.94 92 LEU A O 1
ATOM 721 N N . THR A 1 93 ? -2.646 13.121 18.350 1.00 82.81 93 THR A N 1
ATOM 722 C CA . THR A 1 93 ? -1.701 13.310 17.245 1.00 82.81 93 THR A CA 1
ATOM 723 C C . THR A 1 93 ? -1.782 12.139 16.255 1.00 82.81 93 THR A C 1
ATOM 725 O O . THR A 1 93 ? -2.282 11.061 16.597 1.00 82.81 93 THR A O 1
ATOM 728 N N . PRO A 1 94 ? -1.323 12.314 15.004 1.00 84.62 94 PRO A N 1
ATOM 729 C CA . PRO A 1 94 ? -1.248 11.216 14.044 1.00 84.62 94 PRO A CA 1
ATOM 730 C C . PRO A 1 94 ? -0.470 9.993 14.557 1.00 84.62 94 PRO A C 1
ATOM 732 O O . PRO A 1 94 ? -0.892 8.860 14.338 1.00 84.62 94 PRO A O 1
ATOM 735 N N . GLU A 1 95 ? 0.619 10.214 15.289 1.00 87.81 95 GLU A N 1
ATOM 736 C CA . GLU A 1 95 ? 1.458 9.169 15.881 1.00 87.81 95 GLU A CA 1
ATOM 737 C C . GLU A 1 95 ? 0.717 8.431 17.003 1.00 87.81 95 GLU A C 1
ATOM 739 O O . GLU A 1 95 ? 0.701 7.200 17.046 1.00 87.81 95 GLU A O 1
ATOM 744 N N . GLU A 1 96 ? 0.037 9.167 17.889 1.00 86.50 96 GLU A N 1
ATOM 745 C CA . GLU A 1 96 ? -0.803 8.574 18.933 1.00 86.50 96 GLU A CA 1
ATOM 746 C C . GLU A 1 96 ? -1.953 7.755 18.339 1.00 86.50 96 GLU A C 1
ATOM 748 O O . GLU A 1 96 ? -2.310 6.711 18.884 1.00 86.50 96 GLU A O 1
ATOM 753 N N . PHE A 1 97 ? -2.520 8.200 17.212 1.00 87.69 97 PHE A N 1
ATOM 754 C CA . PHE A 1 97 ? -3.559 7.456 16.508 1.00 87.69 97 PHE A CA 1
ATOM 755 C C . PHE A 1 97 ? -3.044 6.116 15.975 1.00 87.69 97 PHE A C 1
ATOM 757 O O . PHE A 1 97 ? -3.692 5.095 16.192 1.00 87.69 97 PHE A O 1
ATOM 764 N N . ILE A 1 98 ? -1.887 6.086 15.309 1.00 88.88 98 ILE A N 1
ATOM 765 C CA . ILE A 1 98 ? -1.330 4.822 14.807 1.00 88.88 98 ILE A CA 1
ATOM 766 C C . ILE A 1 98 ? -1.061 3.842 15.953 1.00 88.88 98 ILE A C 1
ATOM 768 O O . ILE A 1 98 ? -1.377 2.663 15.829 1.00 88.88 98 ILE A O 1
ATOM 772 N N . ASN A 1 99 ? -0.563 4.328 17.092 1.00 87.75 99 ASN A N 1
ATOM 773 C CA . ASN A 1 99 ? -0.252 3.483 18.248 1.00 87.75 99 ASN A CA 1
ATOM 774 C C . ASN A 1 99 ? -1.477 2.809 18.888 1.00 87.75 99 ASN A C 1
ATOM 776 O O . ASN A 1 99 ? -1.318 1.861 19.656 1.00 87.75 99 ASN A O 1
ATOM 780 N N . VAL A 1 100 ? -2.693 3.291 18.611 1.00 88.56 100 VAL A N 1
ATOM 781 C CA . VAL A 1 100 ? -3.934 2.672 19.107 1.00 88.56 100 VAL A CA 1
ATOM 782 C C . VAL A 1 100 ? -4.615 1.789 18.064 1.00 88.56 100 VAL A C 1
ATOM 784 O O . VAL A 1 100 ? -5.533 1.043 18.405 1.00 88.56 100 VAL A O 1
ATOM 787 N N . VAL A 1 101 ? -4.195 1.858 16.799 1.00 90.44 101 VAL A N 1
ATOM 788 C CA . VAL A 1 101 ? -4.652 0.930 15.763 1.00 90.44 101 VAL A CA 1
ATOM 789 C C . VAL A 1 101 ? -4.034 -0.449 16.039 1.00 90.44 101 VAL A C 1
ATOM 791 O O . VAL A 1 101 ? -2.837 -0.527 16.316 1.00 90.44 101 VAL A O 1
ATOM 794 N N . PRO A 1 102 ? -4.810 -1.549 15.972 1.00 88.44 102 PRO A N 1
ATOM 795 C CA . PRO A 1 102 ? -4.263 -2.894 16.127 1.00 88.44 102 PRO A CA 1
ATOM 796 C C . PRO A 1 102 ? -3.103 -3.149 15.164 1.00 88.44 102 PRO A C 1
ATOM 798 O O . PRO A 1 102 ? -3.139 -2.714 14.011 1.00 88.44 102 PRO A O 1
ATOM 801 N N . SER A 1 103 ? -2.084 -3.870 15.629 1.00 87.69 103 SER A N 1
ATOM 802 C CA . SER A 1 103 ? -0.898 -4.131 14.815 1.00 87.69 103 SER A CA 1
ATOM 803 C C . SER A 1 103 ? -1.252 -4.981 13.584 1.00 87.69 103 SER A C 1
ATOM 805 O O . SER A 1 103 ? -1.800 -6.077 13.742 1.00 87.69 103 SER A O 1
ATOM 807 N N . PRO A 1 104 ? -0.889 -4.552 12.358 1.00 87.38 104 PRO A N 1
ATOM 808 C CA . PRO A 1 104 ? -1.070 -5.365 11.156 1.00 87.38 104 PRO A CA 1
ATOM 809 C C . PRO A 1 104 ? -0.302 -6.694 11.202 1.00 87.38 104 PRO A C 1
ATOM 811 O O . PRO A 1 104 ? -0.675 -7.648 10.519 1.00 87.38 104 PRO A O 1
ATOM 814 N N . VAL A 1 105 ? 0.750 -6.776 12.027 1.00 88.25 105 VAL A N 1
ATOM 815 C CA . VAL A 1 105 ? 1.566 -7.984 12.231 1.00 88.25 105 VAL A CA 1
ATOM 816 C C . VAL A 1 105 ? 0.717 -9.140 12.742 1.00 88.25 105 VAL A C 1
ATOM 818 O O . VAL A 1 105 ? 0.878 -10.267 12.286 1.00 88.25 105 VAL A O 1
ATOM 821 N N . GLU A 1 106 ? -0.222 -8.872 13.650 1.00 85.56 106 GLU A N 1
ATOM 822 C CA . GLU A 1 106 ? -1.096 -9.908 14.206 1.00 85.56 106 GLU A CA 1
ATOM 823 C C . GLU A 1 106 ? -2.047 -10.481 13.150 1.00 85.56 106 GLU A C 1
ATOM 825 O O . GLU A 1 106 ? -2.326 -11.680 13.155 1.00 85.56 106 GLU A O 1
ATOM 830 N N . ALA A 1 107 ? -2.509 -9.644 12.215 1.00 85.81 107 ALA A N 1
ATOM 831 C CA . ALA A 1 107 ? -3.335 -10.081 11.093 1.00 85.81 107 ALA A CA 1
ATOM 832 C C . ALA A 1 107 ? -2.540 -10.967 10.116 1.00 85.81 107 ALA A C 1
ATOM 834 O O . ALA A 1 107 ? -3.045 -11.997 9.671 1.00 85.81 107 ALA A O 1
ATOM 835 N N . LEU A 1 108 ? -1.285 -10.608 9.824 1.00 85.69 108 LEU A N 1
ATOM 836 C CA . LEU A 1 108 ? -0.389 -11.414 8.982 1.00 85.69 108 LEU A CA 1
ATOM 837 C C . LEU A 1 108 ? -0.000 -12.738 9.655 1.00 85.69 108 LEU A C 1
ATOM 839 O O . LEU A 1 108 ? -0.042 -13.795 9.025 1.00 85.69 108 LEU A O 1
ATOM 843 N N . ALA A 1 109 ? 0.306 -12.702 10.954 1.00 83.81 109 ALA A N 1
ATOM 844 C CA . ALA A 1 109 ? 0.603 -13.894 11.739 1.00 83.81 109 ALA A CA 1
ATOM 845 C C . ALA A 1 109 ? -0.594 -14.854 11.783 1.00 83.81 109 ALA A C 1
ATOM 847 O O . ALA A 1 109 ? -0.411 -16.061 11.661 1.00 83.81 109 ALA A O 1
ATOM 848 N N . TYR A 1 110 ? -1.818 -14.328 11.901 1.00 81.94 110 TYR A N 1
ATOM 849 C CA . TYR A 1 110 ? -3.035 -15.137 11.858 1.00 81.94 110 TYR A CA 1
ATOM 850 C C . TYR A 1 110 ? -3.205 -15.870 10.518 1.00 81.94 110 TYR A C 1
ATOM 852 O O . TYR A 1 110 ? -3.494 -17.065 10.521 1.00 81.94 110 TYR A O 1
ATOM 860 N N . LEU A 1 111 ? -2.959 -15.197 9.388 1.00 80.88 111 LEU A N 1
ATOM 861 C CA . LEU A 1 111 ? -3.001 -15.828 8.061 1.00 80.88 111 LEU A CA 1
ATOM 862 C C . LEU A 1 11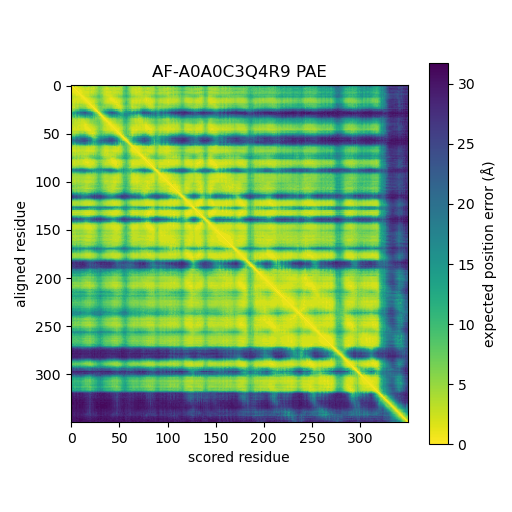1 ? -1.935 -16.923 7.900 1.00 80.88 111 LEU A C 1
ATOM 864 O O . LEU A 1 111 ? -2.204 -17.965 7.312 1.00 80.88 111 LEU A O 1
ATOM 868 N N . SER A 1 112 ? -0.748 -16.738 8.484 1.00 77.38 112 SER A N 1
ATOM 869 C CA . SER A 1 112 ? 0.317 -17.755 8.461 1.00 77.38 112 SER A CA 1
ATOM 870 C C . SER A 1 112 ? -0.016 -19.034 9.238 1.00 77.38 112 SER A C 1
ATOM 872 O O . SER A 1 112 ? 0.626 -20.060 9.025 1.00 77.38 112 SER A O 1
ATOM 874 N N . LEU A 1 113 ? -0.977 -18.980 10.165 1.00 75.81 113 LEU A N 1
ATOM 875 C CA . LEU A 1 113 ? -1.404 -20.129 10.970 1.00 75.81 113 LEU A CA 1
ATOM 876 C C . LEU A 1 113 ? -2.517 -20.948 10.307 1.00 75.81 113 LEU A C 1
ATOM 878 O O . LEU A 1 113 ? -2.849 -22.023 10.805 1.00 75.81 113 LEU A O 1
ATOM 882 N N . ALA A 1 114 ? -3.121 -20.447 9.231 1.00 70.50 114 ALA A N 1
ATOM 883 C CA . ALA A 1 114 ? -4.181 -21.154 8.534 1.00 70.50 114 ALA A CA 1
ATOM 884 C C . ALA A 1 114 ? -3.604 -22.253 7.623 1.00 70.50 114 ALA A C 1
ATOM 886 O O . ALA A 1 114 ? -2.566 -22.081 6.986 1.00 70.50 114 ALA A O 1
ATOM 887 N N . ASP A 1 115 ? -4.279 -23.404 7.568 1.00 58.56 115 ASP A N 1
ATOM 888 C CA . ASP A 1 115 ? -3.797 -24.579 6.838 1.00 58.56 115 ASP A CA 1
ATOM 889 C C . ASP A 1 115 ? -3.646 -24.296 5.329 1.00 58.56 115 ASP A C 1
ATOM 891 O O . ASP A 1 115 ? -4.624 -24.069 4.612 1.00 58.56 115 ASP A O 1
ATOM 895 N N . GLY A 1 116 ? -2.405 -24.361 4.833 1.00 61.19 116 GLY A N 1
ATOM 896 C CA . GLY A 1 116 ? -2.056 -24.284 3.410 1.00 61.19 116 GLY A CA 1
ATOM 897 C C . GLY A 1 116 ? -0.975 -23.242 3.094 1.00 61.19 116 GLY A C 1
ATOM 898 O O . GLY A 1 116 ? -0.592 -22.458 3.958 1.00 61.19 116 GLY A O 1
ATOM 899 N N . PRO A 1 117 ? -0.449 -23.212 1.854 1.00 55.59 117 PRO A N 1
ATOM 900 C CA . PRO A 1 117 ? 0.434 -22.142 1.401 1.00 55.59 117 PRO A CA 1
ATOM 901 C C . PRO A 1 117 ? -0.395 -20.868 1.188 1.00 55.59 117 PRO A C 1
ATOM 903 O O . PRO A 1 117 ? -0.748 -20.523 0.061 1.00 55.59 117 PRO A O 1
ATOM 906 N N . GLN A 1 118 ? -0.768 -20.202 2.279 1.00 66.94 118 GLN A N 1
ATOM 907 C CA . GLN A 1 118 ? -1.471 -18.931 2.214 1.00 66.94 118 GLN A CA 1
ATOM 908 C C . GLN A 1 118 ? -0.470 -17.809 1.972 1.00 66.94 118 GLN A C 1
ATOM 910 O O . GLN A 1 118 ? 0.567 -17.712 2.629 1.00 66.94 118 GLN A O 1
ATOM 915 N N . ARG A 1 119 ? -0.785 -16.970 0.988 1.00 75.69 119 ARG A N 1
ATOM 916 C CA . ARG A 1 119 ? -0.038 -15.757 0.688 1.00 75.69 119 ARG A CA 1
ATOM 917 C C . ARG A 1 119 ? -0.958 -14.579 0.934 1.00 75.69 119 ARG A C 1
ATOM 919 O O . ARG A 1 119 ? -2.066 -14.551 0.402 1.00 75.69 119 ARG A O 1
ATOM 926 N N . ALA A 1 120 ? -0.513 -13.645 1.763 1.00 85.38 120 ALA A N 1
ATOM 927 C CA . ALA A 1 120 ? -1.290 -12.454 2.060 1.00 85.38 120 ALA A CA 1
ATOM 928 C C . ALA A 1 120 ? -1.184 -11.459 0.898 1.00 85.38 120 ALA A C 1
ATOM 930 O O . ALA A 1 120 ? -0.076 -11.129 0.467 1.00 85.38 120 ALA A O 1
ATOM 931 N N . ASP A 1 121 ? -2.326 -10.960 0.431 1.00 88.31 121 ASP A N 1
ATOM 932 C CA . ASP A 1 121 ? -2.384 -9.825 -0.485 1.00 88.31 121 ASP A CA 1
ATOM 933 C C . ASP A 1 121 ? -2.370 -8.538 0.348 1.00 88.31 121 ASP A C 1
ATOM 935 O O . ASP A 1 121 ? -3.278 -8.299 1.151 1.00 88.31 121 ASP A O 1
ATOM 939 N N . VAL A 1 122 ? -1.337 -7.710 0.178 1.00 91.38 122 VAL A N 1
ATOM 940 C CA . VAL A 1 122 ? -1.161 -6.467 0.940 1.00 91.38 122 VAL A CA 1
ATOM 941 C C . VAL A 1 122 ? -1.200 -5.276 -0.008 1.00 91.38 122 VAL A C 1
ATOM 943 O O . VAL A 1 122 ? -0.292 -5.092 -0.813 1.00 91.38 122 VAL A O 1
ATOM 946 N N . ASP A 1 123 ? -2.229 -4.440 0.105 1.00 92.56 123 ASP A N 1
ATOM 947 C CA . ASP A 1 123 ? -2.334 -3.185 -0.639 1.00 92.56 123 ASP A CA 1
ATOM 948 C C . ASP A 1 123 ? -1.926 -2.012 0.258 1.00 92.56 123 ASP A C 1
ATOM 950 O O . ASP A 1 123 ? -2.513 -1.798 1.324 1.00 92.56 123 ASP A O 1
ATOM 954 N N . VAL A 1 124 ? -0.972 -1.204 -0.202 1.00 93.19 124 VAL A N 1
ATOM 955 C CA . VAL A 1 124 ? -0.577 0.043 0.461 1.00 93.19 124 VAL A CA 1
ATOM 956 C C . VAL A 1 124 ? -0.694 1.195 -0.521 1.00 93.19 124 VAL A C 1
ATOM 958 O O . VAL A 1 124 ? -0.071 1.176 -1.582 1.00 93.19 124 VAL A O 1
ATOM 961 N N . LYS A 1 125 ? -1.487 2.209 -0.177 1.00 91.25 125 LYS A N 1
ATOM 962 C CA . LYS A 1 125 ? -1.642 3.425 -0.973 1.00 91.25 125 LYS A CA 1
ATOM 963 C C . LYS A 1 125 ? -1.173 4.649 -0.200 1.00 91.25 125 LYS A C 1
ATOM 965 O O . LYS A 1 125 ? -1.646 4.898 0.907 1.00 91.25 125 LYS A O 1
ATOM 970 N N . PHE A 1 126 ? -0.331 5.439 -0.851 1.00 87.94 126 PHE A N 1
ATOM 971 C CA . PHE A 1 126 ? 0.152 6.732 -0.395 1.00 87.94 126 PHE A CA 1
ATOM 972 C C . PHE A 1 126 ? -0.366 7.865 -1.297 1.00 87.94 126 PHE A C 1
ATOM 974 O O . PHE A 1 126 ? -0.471 7.724 -2.524 1.00 87.94 126 PHE A O 1
ATOM 981 N N . GLY A 1 127 ? -0.671 9.003 -0.677 1.00 80.44 127 GLY A N 1
ATOM 982 C CA . GLY A 1 127 ? -0.930 10.276 -1.343 1.00 80.44 127 GLY A CA 1
ATOM 983 C C . GLY A 1 127 ? -2.407 10.607 -1.606 1.00 80.44 127 GLY A C 1
ATOM 984 O O . GLY A 1 127 ? -3.323 9.826 -1.347 1.00 80.44 127 GLY A O 1
ATOM 985 N N . GLY A 1 128 ? -2.661 11.827 -2.088 1.00 65.19 128 GLY A N 1
ATOM 986 C CA . GLY A 1 128 ? -4.027 12.347 -2.237 1.00 65.19 128 GLY A CA 1
ATOM 987 C C . GLY A 1 128 ? -4.691 12.740 -0.910 1.00 65.19 128 GLY A C 1
ATOM 988 O O . GLY A 1 128 ? -5.895 12.551 -0.756 1.00 65.19 128 GLY A O 1
ATOM 989 N N . ASN A 1 129 ? -3.897 13.200 0.067 1.00 71.62 129 ASN A N 1
ATOM 990 C CA . ASN A 1 129 ? -4.228 13.326 1.498 1.00 71.62 129 ASN A CA 1
ATOM 991 C C . ASN A 1 129 ? -4.597 12.004 2.201 1.00 71.62 129 ASN A C 1
ATOM 993 O O . ASN A 1 129 ? -4.731 11.999 3.417 1.00 71.62 129 ASN A O 1
ATOM 997 N N . GLY A 1 130 ? -4.730 10.888 1.482 1.00 80.62 130 GLY A N 1
ATOM 998 C CA . GLY A 1 130 ? -5.147 9.604 2.032 1.00 80.62 130 GLY A CA 1
ATOM 999 C C . GLY A 1 130 ? -4.005 8.609 2.179 1.00 80.62 130 GLY A C 1
ATOM 1000 O O . GLY A 1 130 ? -3.130 8.502 1.322 1.00 80.62 130 GLY A O 1
ATOM 1001 N N . PHE A 1 131 ? -4.070 7.822 3.243 1.00 90.62 131 PHE A N 1
ATOM 1002 C CA . PHE A 1 131 ? -3.295 6.606 3.408 1.00 90.62 131 PHE A CA 1
ATOM 1003 C C . PHE A 1 131 ? -4.237 5.403 3.448 1.00 90.62 131 PHE A C 1
ATOM 1005 O O . PHE A 1 131 ? -5.233 5.426 4.167 1.00 90.62 131 PHE A O 1
ATOM 1012 N N . LEU A 1 132 ? -3.915 4.339 2.713 1.00 92.75 132 LEU A N 1
ATOM 1013 C CA . LEU A 1 132 ? -4.600 3.052 2.826 1.00 92.75 132 LEU A CA 1
ATOM 1014 C C . LEU A 1 132 ? -3.577 1.961 3.104 1.00 92.75 132 LEU A C 1
ATOM 1016 O O . LEU A 1 132 ? -2.623 1.810 2.350 1.00 92.75 132 LEU A O 1
ATOM 1020 N N . PHE A 1 133 ? -3.847 1.140 4.108 1.00 94.75 133 PHE A N 1
ATOM 1021 C CA . PHE A 1 133 ? -3.176 -0.135 4.310 1.00 94.75 133 PHE A CA 1
ATOM 1022 C C . PHE A 1 133 ? -4.219 -1.228 4.440 1.00 94.75 133 PHE A C 1
ATOM 1024 O O . PHE A 1 133 ? -5.112 -1.132 5.282 1.00 94.75 133 PHE A O 1
ATOM 1031 N N . ARG A 1 134 ? -4.127 -2.266 3.617 1.00 93.88 134 ARG A N 1
ATOM 1032 C CA . ARG A 1 134 ? -5.104 -3.348 3.590 1.00 93.88 134 ARG A CA 1
ATOM 1033 C C . ARG A 1 134 ? -4.415 -4.695 3.448 1.00 93.88 134 ARG A C 1
ATOM 1035 O O . ARG A 1 134 ? -3.545 -4.849 2.605 1.00 93.88 134 ARG A O 1
ATOM 1042 N N . ILE A 1 135 ? -4.870 -5.666 4.233 1.00 91.19 135 ILE A N 1
ATOM 1043 C CA . ILE A 1 135 ? -4.486 -7.074 4.139 1.00 91.19 135 ILE A CA 1
ATOM 1044 C C . ILE A 1 135 ? -5.729 -7.881 3.777 1.00 91.19 135 ILE A C 1
ATOM 1046 O O . ILE A 1 135 ? -6.778 -7.769 4.426 1.00 91.19 135 ILE A O 1
ATOM 1050 N N . GLN A 1 136 ? -5.598 -8.699 2.743 1.00 88.38 136 GLN A N 1
ATOM 1051 C CA . GLN A 1 136 ? -6.619 -9.620 2.271 1.00 88.38 136 GLN A CA 1
ATOM 1052 C C . GLN A 1 136 ? -6.081 -11.048 2.277 1.00 88.38 136 GLN A C 1
ATOM 1054 O O . GLN A 1 136 ? -4.894 -11.290 2.048 1.00 88.38 136 GLN A O 1
ATOM 1059 N N . ASP A 1 137 ? -6.985 -11.989 2.522 1.00 80.56 137 ASP A N 1
ATOM 1060 C CA . ASP A 1 137 ? -6.735 -13.397 2.234 1.00 80.56 137 ASP A CA 1
ATOM 1061 C C . ASP A 1 137 ? -6.727 -13.602 0.706 1.00 80.56 137 ASP A C 1
ATOM 1063 O O . ASP A 1 137 ? -7.656 -13.175 0.016 1.00 80.56 137 ASP A O 1
ATOM 1067 N N . GLY A 1 138 ? -5.672 -14.231 0.180 1.00 65.38 138 GLY A N 1
ATOM 1068 C CA . GLY A 1 138 ? -5.479 -14.499 -1.249 1.00 65.38 138 GLY A CA 1
ATOM 1069 C C . GLY A 1 138 ? -6.387 -15.596 -1.833 1.00 65.38 138 GLY A C 1
ATOM 1070 O O . GLY A 1 138 ? -6.273 -15.923 -3.017 1.00 65.38 138 GLY A O 1
ATOM 1071 N N . LEU A 1 139 ? -7.276 -16.199 -1.036 1.00 65.38 139 LEU A N 1
ATOM 1072 C CA . LEU A 1 139 ? -8.262 -17.185 -1.497 1.00 65.38 139 LEU A CA 1
ATOM 1073 C C . LEU A 1 139 ? -9.386 -16.568 -2.363 1.00 65.38 139 LEU A C 1
ATOM 1075 O O . LEU A 1 139 ? -9.602 -15.360 -2.402 1.00 65.38 139 LEU A O 1
ATOM 1079 N N . GLN A 1 140 ? -10.142 -17.426 -3.072 1.00 49.44 140 GLN A N 1
ATOM 1080 C CA . GLN A 1 140 ? -11.143 -17.088 -4.114 1.00 49.44 140 GLN A CA 1
ATOM 1081 C C . GLN A 1 140 ? -12.258 -16.099 -3.705 1.00 49.44 140 GLN A C 1
ATOM 1083 O O . GLN A 1 140 ? -13.046 -15.671 -4.549 1.00 49.44 140 GLN A O 1
ATOM 1088 N N . SER A 1 141 ? -12.356 -15.733 -2.431 1.00 56.06 141 SER A N 1
ATOM 1089 C CA . SER A 1 141 ? -13.185 -14.633 -1.945 1.00 56.06 141 SER A CA 1
ATOM 1090 C C . SER A 1 141 ? -12.321 -13.771 -1.029 1.00 56.06 141 SER A C 1
ATOM 1092 O O . SER A 1 141 ? -12.131 -14.163 0.120 1.00 56.06 141 SER A O 1
ATOM 1094 N N . PRO A 1 142 ? -11.783 -12.632 -1.507 1.00 62.53 142 PRO A N 1
ATOM 1095 C CA . PRO A 1 142 ? -10.859 -11.827 -0.721 1.00 62.53 142 PRO A CA 1
ATOM 1096 C C . PRO A 1 142 ? -11.600 -11.221 0.471 1.00 62.53 142 PRO A C 1
ATOM 1098 O O . PRO A 1 142 ? -12.279 -10.196 0.357 1.00 62.53 142 PRO A O 1
ATOM 1101 N N . SER A 1 143 ? -11.509 -11.875 1.628 1.00 76.56 143 SER A N 1
ATOM 1102 C CA . SER A 1 143 ? -11.986 -11.311 2.882 1.00 76.56 143 SER A CA 1
ATOM 1103 C C . SER A 1 143 ? -10.938 -10.342 3.404 1.00 76.56 143 SER A C 1
ATOM 1105 O O . SER A 1 143 ? -9.764 -10.691 3.542 1.00 76.56 143 SER A O 1
ATOM 1107 N N . ILE A 1 144 ? -11.363 -9.114 3.692 1.00 83.56 144 ILE A N 1
ATOM 1108 C CA . ILE A 1 144 ? -10.510 -8.117 4.335 1.00 83.56 144 ILE A CA 1
ATOM 1109 C C . ILE A 1 144 ? -10.277 -8.565 5.777 1.00 83.56 144 ILE A C 1
ATOM 1111 O O . ILE A 1 144 ? -11.215 -8.601 6.572 1.00 83.56 144 ILE A O 1
ATOM 1115 N N . VAL A 1 145 ? -9.026 -8.880 6.100 1.00 89.62 145 VAL A N 1
ATOM 1116 C CA . VAL A 1 145 ? -8.601 -9.226 7.464 1.00 89.62 145 VAL A CA 1
ATOM 1117 C C . VAL A 1 145 ? -8.202 -7.962 8.215 1.00 89.62 145 VAL A C 1
ATOM 1119 O O . VAL A 1 145 ? -8.484 -7.811 9.401 1.00 89.62 145 VAL A O 1
ATOM 1122 N N . PHE A 1 146 ? -7.598 -7.011 7.504 1.00 93.06 146 PHE A N 1
ATOM 1123 C CA . PHE A 1 146 ? -7.193 -5.733 8.066 1.00 93.06 146 PHE A CA 1
ATOM 1124 C C . PHE A 1 146 ? -7.355 -4.620 7.033 1.00 93.06 146 PHE A C 1
ATOM 1126 O O . PHE A 1 146 ? -6.986 -4.786 5.872 1.00 93.06 146 PHE A O 1
ATOM 1133 N N . SER A 1 147 ? -7.884 -3.470 7.439 1.00 94.69 147 SER A N 1
ATOM 1134 C CA . SER A 1 147 ? -7.922 -2.268 6.608 1.00 94.69 147 SER A CA 1
ATOM 1135 C C . SER A 1 147 ? -7.863 -1.012 7.469 1.00 94.69 147 SER A C 1
ATOM 1137 O O . SER A 1 147 ? -8.699 -0.825 8.349 1.00 94.69 147 SER A O 1
ATOM 1139 N N . ALA A 1 148 ? -6.932 -0.118 7.159 1.00 94.56 148 ALA A N 1
ATOM 1140 C CA . ALA A 1 148 ? -6.843 1.224 7.712 1.00 94.56 148 ALA A CA 1
ATOM 1141 C C . ALA A 1 148 ? -6.833 2.244 6.567 1.00 94.56 148 ALA A C 1
ATOM 1143 O O . ALA A 1 148 ? -5.873 2.301 5.807 1.00 94.56 148 ALA A O 1
ATOM 1144 N N . ASP A 1 149 ? -7.920 3.006 6.431 1.00 92.94 149 ASP A N 1
ATOM 1145 C CA . ASP A 1 149 ? -8.078 4.123 5.489 1.00 92.94 149 ASP A CA 1
ATOM 1146 C C . ASP A 1 149 ? -8.086 5.436 6.288 1.00 92.94 149 ASP A C 1
ATOM 1148 O O . ASP A 1 149 ? -9.018 5.718 7.045 1.00 92.94 149 ASP A O 1
ATOM 1152 N N . VAL A 1 150 ? -7.002 6.200 6.202 1.00 90.25 150 VAL A N 1
ATOM 1153 C CA . VAL A 1 150 ? -6.739 7.352 7.066 1.00 90.25 150 VAL A CA 1
ATOM 1154 C C . VAL A 1 150 ? -6.415 8.568 6.202 1.00 90.25 150 VAL A C 1
ATOM 1156 O O . VAL A 1 150 ? -5.304 8.719 5.700 1.00 90.25 150 VAL A O 1
ATOM 1159 N N . ASP A 1 151 ? -7.392 9.455 6.035 1.00 87.25 151 ASP A N 1
ATOM 1160 C CA . ASP A 1 151 ? -7.189 10.775 5.426 1.00 87.25 151 ASP A CA 1
ATOM 1161 C C . ASP A 1 151 ? -6.450 11.689 6.419 1.00 87.25 151 ASP A C 1
ATOM 1163 O O . ASP A 1 151 ? -6.657 11.584 7.622 1.00 87.25 151 ASP A O 1
ATOM 1167 N N . GLY A 1 152 ? -5.572 12.572 5.957 1.00 82.12 152 GLY A N 1
ATOM 1168 C CA . GLY A 1 152 ? -4.790 13.496 6.782 1.00 82.12 152 GLY A CA 1
ATOM 1169 C C . GLY A 1 152 ? -3.642 12.869 7.583 1.00 82.12 152 GLY A C 1
ATOM 1170 O O . GLY A 1 152 ? -3.073 13.555 8.432 1.00 82.12 152 GLY A O 1
ATOM 1171 N N . LEU A 1 153 ? -3.299 11.595 7.357 1.00 85.75 153 LEU A N 1
ATOM 1172 C CA . LEU A 1 153 ? -2.120 10.980 7.973 1.00 85.75 153 LEU A CA 1
ATOM 1173 C C . LEU A 1 153 ? -0.842 11.503 7.303 1.00 85.75 153 LEU A C 1
ATOM 1175 O O . LEU A 1 153 ? -0.720 11.365 6.084 1.00 85.75 153 LEU A O 1
ATOM 1179 N N . PRO A 1 154 ? 0.116 12.082 8.057 1.00 86.00 154 PRO A N 1
ATOM 1180 C CA . PRO A 1 154 ? 1.384 12.501 7.484 1.00 86.00 154 PRO A CA 1
ATOM 1181 C C . PRO A 1 154 ? 2.083 11.322 6.816 1.00 86.00 154 PRO A C 1
ATOM 1183 O O . PRO A 1 154 ? 2.237 10.247 7.395 1.00 86.00 154 PRO A O 1
ATOM 1186 N N . GLU A 1 155 ? 2.527 11.540 5.588 1.00 82.31 155 GLU A N 1
ATOM 1187 C CA . GLU A 1 155 ? 3.071 10.491 4.733 1.00 82.31 155 GLU A CA 1
ATOM 1188 C C . GLU A 1 155 ? 4.349 9.851 5.304 1.00 82.31 155 GLU A C 1
ATOM 1190 O O . GLU A 1 155 ? 4.570 8.652 5.142 1.00 82.31 155 GLU A O 1
ATOM 1195 N N . GLN A 1 156 ? 5.168 10.614 6.036 1.00 84.88 156 GLN A N 1
ATOM 1196 C CA . GLN A 1 156 ? 6.312 10.070 6.773 1.00 84.88 156 GLN A CA 1
ATOM 1197 C C . GLN A 1 156 ? 5.874 9.073 7.858 1.00 84.88 156 GLN A C 1
ATOM 1199 O O . GLN A 1 156 ? 6.361 7.945 7.884 1.00 84.88 156 GLN A O 1
ATOM 1204 N N . VAL A 1 157 ? 4.911 9.463 8.697 1.00 88.62 157 VAL A N 1
ATOM 1205 C CA . VAL A 1 157 ? 4.385 8.641 9.800 1.00 88.62 157 VAL A CA 1
ATOM 1206 C C . VAL A 1 157 ? 3.739 7.361 9.258 1.00 88.62 157 VAL A C 1
ATOM 1208 O O . VAL A 1 157 ? 3.970 6.268 9.772 1.00 88.62 157 VAL A O 1
ATOM 1211 N N . ALA A 1 158 ? 2.982 7.479 8.163 1.00 89.38 158 ALA A N 1
ATOM 1212 C CA . ALA A 1 158 ? 2.394 6.341 7.467 1.00 89.38 158 ALA A CA 1
ATOM 1213 C C . ALA A 1 158 ? 3.454 5.336 6.988 1.00 89.38 158 ALA A C 1
ATOM 1215 O O . ALA A 1 158 ? 3.299 4.130 7.171 1.00 89.38 158 ALA A O 1
ATOM 1216 N N . LYS A 1 159 ? 4.546 5.823 6.390 1.00 87.31 159 LYS A N 1
ATOM 1217 C CA . LYS A 1 159 ? 5.628 4.964 5.894 1.00 87.31 159 LYS A CA 1
ATOM 1218 C C . LYS A 1 159 ? 6.380 4.262 7.003 1.00 87.31 159 LYS A C 1
ATOM 1220 O O . LYS A 1 159 ? 6.584 3.057 6.898 1.00 87.31 159 LYS A O 1
ATOM 1225 N N . GLU A 1 160 ? 6.770 4.991 8.044 1.00 89.25 160 GLU A N 1
ATOM 1226 C CA . GLU A 1 160 ? 7.450 4.407 9.202 1.00 89.25 160 GLU A CA 1
ATOM 1227 C C . GLU A 1 160 ? 6.603 3.280 9.802 1.00 89.25 160 GLU A C 1
ATOM 1229 O O . GLU A 1 160 ? 7.113 2.186 10.042 1.00 89.25 160 GLU A O 1
ATOM 1234 N N . TRP A 1 161 ? 5.286 3.488 9.913 1.00 90.75 161 TRP A N 1
ATOM 1235 C CA . TRP A 1 161 ? 4.370 2.454 10.385 1.00 90.75 161 TRP A CA 1
ATOM 1236 C C . TRP A 1 161 ? 4.310 1.220 9.475 1.00 90.75 161 TRP A C 1
ATOM 1238 O O . TRP A 1 161 ? 4.362 0.091 9.969 1.00 90.75 161 TRP A O 1
ATOM 1248 N N . VAL A 1 162 ? 4.225 1.408 8.152 1.00 90.69 162 VAL A N 1
ATOM 1249 C CA . VAL A 1 162 ? 4.219 0.301 7.179 1.00 90.69 162 VAL A CA 1
ATOM 1250 C C . VAL A 1 162 ? 5.516 -0.491 7.238 1.00 90.69 162 VAL A C 1
ATOM 1252 O O . VAL A 1 162 ? 5.484 -1.718 7.295 1.00 90.69 162 VAL A O 1
ATOM 1255 N N . VAL A 1 163 ? 6.654 0.199 7.231 1.00 88.56 163 VAL A N 1
ATOM 1256 C CA . VAL A 1 163 ? 7.978 -0.427 7.231 1.00 88.56 163 VAL A CA 1
ATOM 1257 C C . VAL A 1 163 ? 8.186 -1.229 8.505 1.00 88.56 163 VAL A C 1
ATOM 1259 O O . VAL A 1 163 ? 8.589 -2.388 8.422 1.00 88.56 163 VAL A O 1
ATOM 1262 N N . GLU A 1 164 ? 7.869 -0.649 9.662 1.00 89.31 164 GLU A N 1
ATOM 1263 C CA . GLU A 1 164 ? 8.003 -1.333 10.945 1.00 89.31 164 GLU A CA 1
ATOM 1264 C C . GLU A 1 164 ? 7.088 -2.561 11.015 1.00 89.31 164 GLU A C 1
ATOM 1266 O O . GLU A 1 164 ? 7.548 -3.666 11.302 1.00 89.31 164 GLU A O 1
ATOM 1271 N N . SER A 1 165 ? 5.813 -2.404 10.642 1.00 88.12 165 SER A N 1
ATOM 1272 C CA . SER A 1 165 ? 4.842 -3.505 10.651 1.00 88.12 165 SER A CA 1
ATOM 1273 C C . SER A 1 165 ? 5.271 -4.648 9.727 1.00 88.12 165 SER A C 1
ATOM 1275 O O . SER A 1 165 ? 5.266 -5.815 10.107 1.00 88.12 165 SER A O 1
ATOM 1277 N N . LEU A 1 166 ? 5.671 -4.338 8.496 1.00 87.38 166 LEU A N 1
ATOM 1278 C CA . LEU A 1 166 ? 5.998 -5.369 7.517 1.00 87.38 166 LEU A CA 1
ATOM 1279 C C . LEU A 1 166 ? 7.369 -6.023 7.767 1.00 87.38 166 LEU A C 1
ATOM 1281 O O . LEU A 1 166 ? 7.520 -7.210 7.484 1.00 87.38 166 LEU A O 1
ATOM 1285 N N . ARG A 1 167 ? 8.350 -5.307 8.340 1.00 84.69 167 ARG A N 1
ATOM 1286 C CA . ARG A 1 167 ? 9.628 -5.908 8.776 1.00 84.69 167 ARG A CA 1
ATOM 1287 C C . ARG A 1 167 ? 9.422 -6.907 9.911 1.00 84.69 167 ARG A C 1
ATOM 1289 O O . ARG A 1 167 ? 9.992 -7.998 9.879 1.00 84.69 167 ARG A O 1
ATOM 1296 N N . GLN A 1 168 ? 8.578 -6.563 10.883 1.00 82.81 168 GLN A N 1
ATOM 1297 C CA . GLN A 1 168 ? 8.218 -7.473 11.972 1.00 82.81 168 GLN A CA 1
ATOM 1298 C C . GLN A 1 168 ? 7.491 -8.727 11.459 1.00 82.81 168 GLN A C 1
ATOM 1300 O O . GLN A 1 168 ? 7.684 -9.813 11.999 1.00 82.81 168 GLN A O 1
ATOM 1305 N N . ALA A 1 169 ? 6.716 -8.607 10.377 1.00 79.94 169 ALA A N 1
ATOM 1306 C CA . ALA A 1 169 ? 5.975 -9.711 9.765 1.00 79.94 169 ALA A CA 1
ATOM 1307 C C . ALA A 1 169 ? 6.782 -10.564 8.757 1.00 79.94 169 ALA A C 1
ATOM 1309 O O . ALA A 1 169 ? 6.189 -11.324 7.990 1.00 79.94 169 ALA A O 1
ATOM 1310 N N . SER A 1 170 ? 8.119 -10.473 8.758 1.00 66.12 170 SER A N 1
ATOM 1311 C CA . SER A 1 170 ? 9.029 -11.094 7.770 1.00 66.12 170 SER A CA 1
ATOM 1312 C C . SER A 1 170 ? 8.877 -12.609 7.549 1.00 66.12 170 SER A C 1
ATOM 1314 O O . SER A 1 170 ? 9.338 -13.124 6.532 1.00 66.12 170 SER A O 1
ATOM 1316 N N . THR A 1 171 ? 8.221 -13.335 8.455 1.00 70.88 171 THR A N 1
ATOM 1317 C CA . THR A 1 171 ? 7.967 -14.779 8.325 1.00 70.88 171 THR A CA 1
ATOM 1318 C C . THR A 1 171 ? 6.751 -15.123 7.465 1.00 70.88 171 THR A C 1
ATOM 1320 O O . THR A 1 171 ? 6.613 -16.277 7.065 1.00 70.88 171 THR A O 1
ATOM 1323 N N . THR A 1 172 ? 5.878 -14.154 7.165 1.00 75.69 172 THR A N 1
ATOM 1324 C CA . THR A 1 172 ? 4.658 -14.370 6.375 1.00 75.69 172 THR A CA 1
ATOM 1325 C C . THR A 1 172 ? 4.937 -14.121 4.890 1.00 75.69 172 THR A C 1
ATOM 1327 O O . THR A 1 172 ? 5.251 -12.988 4.514 1.00 75.69 172 THR A O 1
ATOM 1330 N N . PRO A 1 173 ? 4.796 -15.123 4.000 1.00 81.12 173 PRO A N 1
ATOM 1331 C CA . PRO A 1 173 ? 4.844 -14.882 2.565 1.00 81.12 173 PRO A CA 1
ATOM 1332 C C . PRO A 1 173 ? 3.728 -13.915 2.149 1.00 81.12 173 PRO A C 1
ATOM 1334 O O . PRO A 1 173 ? 2.545 -14.182 2.362 1.00 81.12 173 PRO A O 1
ATOM 1337 N N . MET A 1 174 ? 4.094 -12.804 1.511 1.00 87.88 174 MET A N 1
ATOM 1338 C CA . MET A 1 174 ? 3.136 -11.787 1.073 1.00 87.88 174 MET A CA 1
ATOM 1339 C C . MET A 1 174 ? 3.428 -11.284 -0.339 1.00 87.88 174 MET A C 1
ATOM 1341 O O . MET A 1 174 ? 4.573 -11.329 -0.803 1.00 87.88 174 MET A O 1
ATOM 1345 N N . ASP A 1 175 ? 2.370 -10.826 -0.999 1.00 90.06 175 ASP A N 1
ATOM 1346 C CA . ASP A 1 175 ? 2.397 -10.073 -2.246 1.00 90.06 175 ASP A CA 1
ATOM 1347 C C . ASP A 1 175 ? 1.991 -8.627 -1.948 1.00 90.06 175 ASP A C 1
ATOM 1349 O O . ASP A 1 175 ? 0.834 -8.317 -1.670 1.00 90.06 175 ASP A O 1
ATOM 1353 N N . LEU A 1 176 ? 2.984 -7.741 -1.969 1.00 92.06 176 LEU A N 1
ATOM 1354 C CA . LEU A 1 176 ? 2.844 -6.326 -1.660 1.00 92.06 176 LEU A CA 1
ATOM 1355 C C . LEU A 1 176 ? 2.571 -5.531 -2.942 1.00 92.06 176 LEU A C 1
ATOM 1357 O O . LEU A 1 176 ? 3.317 -5.613 -3.924 1.00 92.06 176 LEU A O 1
ATOM 1361 N N . ARG A 1 177 ? 1.500 -4.740 -2.914 1.00 94.19 177 ARG A N 1
ATOM 1362 C CA . ARG A 1 177 ? 1.066 -3.846 -3.988 1.00 94.19 177 ARG A CA 1
ATOM 1363 C C . ARG A 1 177 ? 1.137 -2.409 -3.494 1.00 94.19 177 ARG A C 1
ATOM 1365 O O . ARG A 1 177 ? 0.412 -2.019 -2.579 1.00 94.19 177 ARG A O 1
ATOM 1372 N N . LEU A 1 178 ? 2.036 -1.632 -4.086 1.00 93.88 178 LEU A N 1
ATOM 1373 C CA . LEU A 1 178 ? 2.297 -0.249 -3.704 1.00 93.88 178 LEU A CA 1
ATOM 1374 C C . LEU A 1 178 ? 1.650 0.708 -4.702 1.00 93.88 178 LEU A C 1
ATOM 1376 O O . LEU A 1 178 ? 1.920 0.649 -5.901 1.00 93.88 178 LEU A O 1
ATOM 1380 N N . TYR A 1 179 ? 0.837 1.630 -4.201 1.00 91.50 179 TYR A N 1
ATOM 1381 C CA . TYR A 1 179 ? 0.155 2.644 -4.995 1.00 91.50 179 TYR A CA 1
ATOM 1382 C C . TYR A 1 179 ? 0.552 4.033 -4.503 1.00 91.50 179 TYR A C 1
ATOM 1384 O O . TYR A 1 179 ? 0.297 4.390 -3.361 1.00 91.50 179 TYR A O 1
ATOM 1392 N N . PHE A 1 180 ? 1.119 4.854 -5.373 1.00 90.44 180 PHE A N 1
ATOM 1393 C CA . PHE A 1 180 ? 1.502 6.228 -5.062 1.00 90.44 180 PHE A CA 1
ATOM 1394 C C . PHE A 1 180 ? 0.681 7.169 -5.936 1.00 90.44 180 PHE A C 1
ATOM 1396 O O . PHE A 1 180 ? 0.650 7.020 -7.161 1.00 90.44 180 PHE A O 1
ATOM 1403 N N . THR A 1 181 ? -0.025 8.117 -5.324 1.00 85.88 181 THR A N 1
ATOM 1404 C CA . THR A 1 181 ? -0.944 9.008 -6.041 1.00 85.88 181 THR A CA 1
ATOM 1405 C C . THR A 1 181 ? -0.731 10.471 -5.674 1.00 85.88 181 THR A C 1
ATOM 1407 O O . THR A 1 181 ? -0.762 10.831 -4.503 1.00 85.88 181 THR A O 1
ATOM 1410 N N . SER A 1 182 ? -0.550 11.335 -6.670 1.00 80.38 182 SER A N 1
ATOM 1411 C CA . SER A 1 182 ? -0.537 12.784 -6.462 1.00 80.38 182 SER A CA 1
ATOM 1412 C C . SER A 1 182 ? -1.966 13.305 -6.283 1.00 80.38 182 SER A C 1
ATOM 1414 O O . SER A 1 182 ? -2.902 12.798 -6.903 1.00 80.38 182 SER A O 1
ATOM 1416 N N . ASN A 1 183 ? -2.154 14.309 -5.426 1.00 69.56 183 ASN A N 1
ATOM 1417 C CA . ASN A 1 183 ? -3.466 14.884 -5.156 1.00 69.56 183 ASN A CA 1
ATOM 1418 C C . ASN A 1 183 ? -3.947 15.737 -6.345 1.00 69.56 183 ASN A C 1
ATOM 1420 O O . ASN A 1 183 ? -3.174 16.494 -6.934 1.00 69.56 183 ASN A O 1
ATOM 1424 N N . GLU A 1 184 ? -5.224 15.615 -6.718 1.00 57.41 184 GLU A N 1
ATOM 1425 C CA . GLU A 1 184 ? -5.794 16.336 -7.871 1.00 57.41 184 GLU A CA 1
ATOM 1426 C C . GLU A 1 184 ? -6.291 17.746 -7.518 1.00 57.41 184 GLU A C 1
ATOM 1428 O O . GLU A 1 184 ? -6.532 18.551 -8.416 1.00 57.41 184 GLU A O 1
ATOM 1433 N N . CYS A 1 185 ? -6.461 18.073 -6.231 1.00 46.38 185 CYS A N 1
ATOM 1434 C CA . CYS A 1 185 ? -7.166 19.290 -5.839 1.00 46.38 185 CYS A CA 1
ATOM 1435 C C . CYS A 1 185 ? -6.653 19.854 -4.503 1.00 46.38 185 CYS A C 1
ATOM 1437 O O . CYS A 1 185 ? -7.080 19.431 -3.430 1.00 46.38 185 CYS A O 1
ATOM 1439 N N . GLY A 1 186 ? -5.748 20.831 -4.564 1.00 47.78 186 GLY A N 1
ATOM 1440 C CA . GLY A 1 186 ? -5.241 21.555 -3.398 1.00 47.78 186 GLY A CA 1
ATOM 1441 C C . GLY A 1 186 ? -4.316 22.704 -3.797 1.00 47.78 186 GLY A C 1
ATOM 1442 O O . GLY A 1 186 ? -3.694 22.664 -4.853 1.00 47.78 186 GLY A O 1
ATOM 1443 N N . SER A 1 187 ? -4.251 23.745 -2.964 1.00 45.84 187 SER A N 1
ATOM 1444 C CA . SER A 1 187 ? -3.355 24.903 -3.125 1.00 45.84 187 SER A CA 1
ATOM 1445 C C . SER A 1 187 ? -1.877 24.571 -2.894 1.00 45.84 187 SER A C 1
ATOM 1447 O O . SER A 1 187 ? -1.019 25.393 -3.203 1.00 45.84 187 SER A O 1
ATOM 1449 N N . GLU A 1 188 ? -1.584 23.378 -2.374 1.00 50.53 188 GLU A N 1
ATOM 1450 C CA . GLU A 1 188 ? -0.231 22.860 -2.212 1.00 50.53 188 GLU A CA 1
ATOM 1451 C C . GLU A 1 188 ? -0.042 21.641 -3.124 1.00 50.53 188 GLU A C 1
ATOM 1453 O O . GLU A 1 188 ? -0.844 20.701 -3.071 1.00 50.53 188 GLU A O 1
ATOM 1458 N N . PRO A 1 189 ? 0.986 21.637 -3.988 1.00 51.84 189 PRO A N 1
ATOM 1459 C CA . PRO A 1 189 ? 1.289 20.483 -4.812 1.00 51.84 189 PRO A CA 1
ATOM 1460 C C . PRO A 1 189 ? 1.837 19.376 -3.909 1.00 51.84 189 PRO A C 1
ATOM 1462 O O . PRO A 1 189 ? 3.006 19.396 -3.537 1.00 51.84 189 PRO A O 1
ATOM 1465 N N . SER A 1 190 ? 1.019 18.379 -3.568 1.00 55.78 190 SER A N 1
ATOM 1466 C CA . SER A 1 190 ? 1.554 17.121 -3.042 1.00 55.78 190 SER A CA 1
ATOM 1467 C C . SER A 1 190 ? 2.282 16.417 -4.196 1.00 55.78 190 SER A C 1
ATOM 1469 O O . SER A 1 190 ? 1.666 15.748 -5.040 1.00 55.78 190 SER A O 1
ATOM 1471 N N . SER A 1 191 ? 3.583 16.648 -4.314 1.00 65.62 191 SER A N 1
ATOM 1472 C CA . SER A 1 191 ? 4.418 15.946 -5.280 1.00 65.62 191 SER A CA 1
ATOM 1473 C C . SER A 1 191 ? 4.657 14.525 -4.791 1.00 65.62 191 SER A C 1
ATOM 1475 O O . SER A 1 191 ? 5.008 14.335 -3.633 1.00 65.62 191 SER A O 1
ATOM 1477 N N . ILE A 1 192 ? 4.523 13.543 -5.682 1.00 73.75 192 ILE A N 1
ATOM 1478 C CA . ILE A 1 192 ? 5.099 12.211 -5.465 1.00 73.75 192 ILE A CA 1
ATOM 1479 C C . ILE A 1 192 ? 6.577 12.397 -5.107 1.00 73.75 192 ILE A C 1
ATOM 1481 O O . ILE A 1 192 ? 7.312 12.981 -5.911 1.00 73.75 192 ILE A O 1
ATOM 1485 N N . SER A 1 193 ? 7.019 11.880 -3.962 1.00 76.81 193 SER A N 1
ATOM 1486 C CA . SER A 1 193 ? 8.442 11.826 -3.642 1.00 76.81 193 SER A CA 1
ATOM 1487 C C . SER A 1 193 ? 9.009 10.462 -4.025 1.00 76.81 193 SER A C 1
ATOM 1489 O O . SER A 1 193 ? 8.537 9.409 -3.603 1.00 76.81 193 SER A O 1
ATOM 1491 N N . LEU A 1 194 ? 10.038 10.468 -4.873 1.00 79.75 194 LEU A N 1
ATOM 1492 C CA . LEU A 1 194 ? 10.682 9.228 -5.293 1.00 79.75 194 LEU A CA 1
ATOM 1493 C C . LEU A 1 194 ? 11.463 8.574 -4.160 1.00 79.75 194 LEU A C 1
ATOM 1495 O O . LEU A 1 194 ? 11.548 7.351 -4.156 1.00 79.75 194 LEU A O 1
ATOM 1499 N N . GLU A 1 195 ? 11.997 9.344 -3.202 1.00 79.69 195 GLU A N 1
ATOM 1500 C CA . GLU A 1 195 ? 12.727 8.829 -2.023 1.00 79.69 195 GLU A CA 1
ATOM 1501 C C . GLU A 1 195 ? 11.920 7.764 -1.273 1.00 79.69 195 GLU A C 1
ATOM 1503 O O . GLU A 1 195 ? 12.446 6.794 -0.732 1.00 79.69 195 GLU A O 1
ATOM 1508 N N . GLU A 1 196 ? 10.606 7.909 -1.322 1.00 77.44 196 GLU A N 1
ATOM 1509 C CA . GLU A 1 196 ? 9.637 7.020 -0.706 1.00 77.44 196 GLU A CA 1
ATOM 1510 C C . GLU A 1 196 ? 9.534 5.697 -1.455 1.00 77.44 196 GLU A C 1
ATOM 1512 O O . GLU A 1 196 ? 9.467 4.636 -0.842 1.00 77.44 196 GLU A O 1
ATOM 1517 N N . ILE A 1 197 ? 9.586 5.756 -2.784 1.00 85.56 197 ILE A N 1
ATOM 1518 C CA . ILE A 1 197 ? 9.647 4.584 -3.654 1.00 85.56 197 ILE A CA 1
ATOM 1519 C C . ILE A 1 197 ? 11.002 3.882 -3.472 1.00 85.56 197 ILE A C 1
ATOM 1521 O O . ILE A 1 197 ? 11.039 2.656 -3.356 1.00 85.56 197 ILE A O 1
ATOM 1525 N N . PHE A 1 198 ? 12.104 4.641 -3.368 1.00 82.81 198 PHE A N 1
ATOM 1526 C CA . PHE A 1 198 ? 13.449 4.106 -3.107 1.00 82.81 198 PHE A CA 1
ATOM 1527 C C . PHE A 1 198 ? 13.500 3.274 -1.820 1.00 82.81 198 PHE A C 1
ATOM 1529 O O . PHE A 1 198 ? 14.209 2.271 -1.774 1.00 82.81 198 PHE A O 1
ATOM 1536 N N . HIS A 1 199 ? 12.719 3.632 -0.799 1.00 84.88 199 HIS A N 1
ATOM 1537 C CA . HIS A 1 199 ? 12.699 2.905 0.472 1.00 84.88 199 HIS A CA 1
ATOM 1538 C C . HIS A 1 199 ? 12.270 1.431 0.334 1.00 84.88 199 HIS A C 1
ATOM 1540 O O . HIS A 1 199 ? 12.699 0.580 1.114 1.00 84.88 199 HIS A O 1
ATOM 1546 N N . PHE A 1 200 ? 11.469 1.107 -0.686 1.00 88.88 200 PHE A N 1
ATOM 1547 C CA . PHE A 1 200 ? 10.980 -0.249 -0.948 1.00 88.88 200 PHE A CA 1
ATOM 1548 C C . PHE A 1 200 ? 11.766 -0.980 -2.050 1.00 88.88 200 PHE A C 1
ATOM 1550 O O . PHE A 1 200 ? 11.433 -2.113 -2.388 1.00 88.88 200 PHE A O 1
ATOM 1557 N N . GLN A 1 201 ? 12.817 -0.376 -2.619 1.00 90.56 201 GLN A N 1
ATOM 1558 C CA . GLN A 1 201 ? 13.463 -0.887 -3.837 1.00 90.56 201 GLN A CA 1
ATOM 1559 C C . GLN A 1 201 ? 14.082 -2.288 -3.698 1.00 90.56 201 GLN A C 1
ATOM 1561 O O . GLN A 1 201 ? 14.197 -2.999 -4.689 1.00 90.56 201 GLN A O 1
ATOM 1566 N N . LEU A 1 202 ? 14.479 -2.703 -2.492 1.00 89.62 202 LEU A N 1
ATOM 1567 C CA . LEU A 1 202 ? 15.066 -4.027 -2.237 1.00 89.62 202 LEU A CA 1
ATOM 1568 C C . LEU A 1 202 ? 14.033 -5.071 -1.782 1.00 89.62 202 LEU A C 1
ATOM 1570 O O . LEU A 1 202 ? 14.384 -6.220 -1.533 1.00 89.62 202 LEU A O 1
ATOM 1574 N N . TRP A 1 203 ? 12.758 -4.695 -1.659 1.00 89.38 203 TRP A N 1
ATOM 1575 C CA . TRP A 1 203 ? 11.735 -5.577 -1.108 1.00 89.38 203 TRP A CA 1
ATOM 1576 C C . TRP A 1 203 ? 11.277 -6.593 -2.152 1.00 89.38 203 TRP A C 1
ATOM 1578 O O . TRP A 1 203 ? 10.580 -6.262 -3.111 1.00 89.38 203 TRP A O 1
ATOM 1588 N N . GLU A 1 204 ? 11.620 -7.863 -1.936 1.00 88.62 204 GLU A N 1
ATOM 1589 C CA . GLU A 1 204 ? 11.190 -8.953 -2.815 1.00 88.62 204 GLU A CA 1
ATOM 1590 C C . GLU A 1 204 ? 9.681 -9.217 -2.778 1.00 88.62 204 GLU A C 1
ATOM 1592 O O . GLU A 1 204 ? 9.158 -9.869 -3.675 1.00 88.62 204 GLU A O 1
ATOM 1597 N N . SER A 1 205 ? 8.970 -8.760 -1.747 1.00 89.69 205 SER A N 1
ATOM 1598 C CA . SER A 1 205 ? 7.517 -8.919 -1.652 1.00 89.69 205 SER A CA 1
ATOM 1599 C C . SER A 1 205 ? 6.752 -8.001 -2.606 1.00 89.69 205 SER A C 1
ATOM 1601 O O . SER A 1 205 ? 5.585 -8.269 -2.874 1.00 89.69 205 SER A O 1
ATOM 1603 N N . VAL A 1 206 ? 7.377 -6.941 -3.136 1.00 92.94 206 VAL A N 1
ATOM 1604 C CA . VAL A 1 206 ? 6.715 -5.995 -4.045 1.00 92.94 206 VAL A CA 1
ATOM 1605 C C . VAL A 1 206 ? 6.500 -6.642 -5.411 1.00 92.94 206 VAL A C 1
ATOM 1607 O O . VAL A 1 206 ? 7.451 -6.881 -6.160 1.00 92.94 206 VAL A O 1
ATOM 1610 N N . VAL A 1 207 ? 5.234 -6.884 -5.752 1.00 93.38 207 VAL A N 1
ATOM 1611 C CA . VAL A 1 207 ? 4.819 -7.469 -7.038 1.00 93.38 207 VAL A CA 1
ATOM 1612 C C . VAL A 1 207 ? 4.072 -6.490 -7.936 1.00 93.38 207 VAL A C 1
ATOM 1614 O O . VAL A 1 207 ? 4.098 -6.660 -9.156 1.00 93.38 207 VAL A O 1
ATOM 1617 N N . ASP A 1 208 ? 3.460 -5.454 -7.363 1.00 94.69 208 ASP A N 1
ATOM 1618 C CA . ASP A 1 208 ? 2.809 -4.364 -8.094 1.00 94.69 208 ASP A CA 1
ATOM 1619 C C . ASP A 1 208 ? 3.323 -3.018 -7.581 1.00 94.69 208 ASP A C 1
ATOM 1621 O O . ASP A 1 208 ? 3.340 -2.763 -6.375 1.00 94.69 208 ASP A O 1
ATOM 1625 N N . LEU A 1 209 ? 3.749 -2.169 -8.511 1.00 94.94 209 LEU A N 1
ATOM 1626 C CA . LEU A 1 209 ? 4.087 -0.779 -8.262 1.00 94.94 209 LEU A CA 1
ATOM 1627 C C . LEU A 1 209 ? 3.272 0.087 -9.215 1.00 94.94 209 LEU A C 1
ATOM 1629 O O . LEU A 1 209 ? 3.475 0.058 -10.429 1.00 94.94 209 LEU A O 1
ATOM 1633 N N . THR A 1 210 ? 2.389 0.908 -8.663 1.00 92.06 210 THR A N 1
ATOM 1634 C CA . THR A 1 210 ? 1.548 1.814 -9.434 1.00 92.06 210 THR A CA 1
ATOM 1635 C C . THR A 1 210 ? 1.782 3.262 -9.023 1.00 92.06 210 THR A C 1
ATOM 1637 O O . THR A 1 210 ? 1.609 3.632 -7.866 1.00 92.06 210 THR A O 1
ATOM 1640 N N . LEU A 1 211 ? 2.115 4.106 -9.999 1.00 90.50 211 LEU A N 1
ATOM 1641 C CA . LEU A 1 211 ? 2.299 5.540 -9.835 1.00 90.50 211 LEU A CA 1
ATOM 1642 C C . LEU A 1 211 ? 1.260 6.327 -10.637 1.00 90.50 211 LEU A C 1
ATOM 1644 O O . LEU A 1 211 ? 1.187 6.222 -11.863 1.00 90.50 211 LEU A O 1
ATOM 1648 N N . THR A 1 212 ? 0.479 7.161 -9.958 1.00 87.69 212 THR A N 1
ATOM 1649 C CA . THR A 1 212 ? -0.456 8.097 -10.591 1.00 87.69 212 THR A CA 1
ATOM 1650 C C . THR A 1 212 ? -0.068 9.526 -10.248 1.00 87.69 212 THR A C 1
ATOM 1652 O O . THR A 1 212 ? -0.282 9.980 -9.130 1.00 87.69 212 THR A O 1
ATOM 1655 N N . GLY A 1 213 ? 0.509 10.238 -11.209 1.00 85.50 213 GLY A N 1
ATOM 1656 C CA . GLY A 1 213 ? 0.783 11.664 -11.084 1.00 85.50 213 GLY A CA 1
ATOM 1657 C C . GLY A 1 213 ? -0.438 12.529 -11.383 1.00 85.50 213 GLY A C 1
ATOM 1658 O O . GLY A 1 213 ? -1.572 12.066 -11.474 1.00 85.50 213 GLY A O 1
ATOM 1659 N N . ASN A 1 214 ? -0.171 13.810 -11.575 1.00 82.25 214 ASN A N 1
ATOM 1660 C CA . ASN A 1 214 ? -1.102 14.801 -12.088 1.00 82.25 214 ASN A CA 1
ATOM 1661 C C . ASN A 1 214 ? -0.368 15.693 -13.119 1.00 82.25 214 ASN A C 1
ATOM 1663 O O . ASN A 1 214 ? 0.858 15.614 -13.252 1.00 82.25 214 ASN A O 1
ATOM 1667 N N . PRO A 1 215 ? -1.066 16.576 -13.857 1.00 77.88 215 PRO A N 1
ATOM 1668 C CA . PRO A 1 215 ? -0.419 17.454 -14.838 1.00 77.88 215 PRO A CA 1
ATOM 1669 C C . PRO A 1 215 ? 0.646 18.403 -14.261 1.00 77.88 215 PRO A C 1
ATOM 1671 O O . PRO A 1 215 ? 1.435 18.952 -15.025 1.00 77.88 215 PRO A O 1
ATOM 1674 N N . GLN A 1 216 ? 0.662 18.611 -12.941 1.00 78.81 216 GLN A N 1
ATOM 1675 C CA . GLN A 1 216 ? 1.629 19.452 -12.228 1.00 78.81 216 GLN A CA 1
ATOM 1676 C C . GLN A 1 216 ? 2.827 18.657 -11.683 1.00 78.81 216 GLN A C 1
ATOM 1678 O O . GLN A 1 216 ? 3.767 19.250 -11.160 1.00 78.81 216 GLN A O 1
ATOM 1683 N N . THR A 1 217 ? 2.815 17.326 -11.799 1.00 80.50 217 THR A N 1
ATOM 1684 C CA . THR A 1 217 ? 3.901 16.469 -11.321 1.00 80.50 217 THR A CA 1
ATOM 1685 C C . THR A 1 217 ? 5.181 16.805 -12.091 1.00 80.50 217 THR A C 1
ATOM 1687 O O . THR A 1 217 ? 5.153 16.810 -13.327 1.00 80.50 217 THR A O 1
ATOM 1690 N N . PRO A 1 218 ? 6.307 17.086 -11.409 1.00 82.25 218 PRO A N 1
ATOM 1691 C CA . PRO A 1 218 ? 7.535 17.476 -12.088 1.00 82.25 218 PRO A CA 1
ATOM 1692 C C . PRO A 1 218 ? 7.988 16.409 -13.103 1.00 82.25 218 PRO A C 1
ATOM 1694 O O . PRO A 1 218 ? 7.999 15.223 -12.768 1.00 82.25 218 PRO A O 1
ATOM 1697 N N . PRO A 1 219 ? 8.397 16.786 -14.333 1.00 80.38 219 PRO A N 1
ATOM 1698 C CA . PRO A 1 219 ? 8.827 15.823 -15.352 1.00 80.38 219 PRO A CA 1
ATOM 1699 C C . PRO A 1 219 ? 10.007 14.936 -14.941 1.00 80.38 219 PRO A C 1
ATOM 1701 O O . PRO A 1 219 ? 10.153 13.828 -15.463 1.00 80.38 219 PRO A O 1
ATOM 1704 N N . ASP A 1 220 ? 10.849 15.413 -14.024 1.00 85.19 220 ASP A N 1
ATOM 1705 C CA . ASP A 1 220 ? 12.001 14.658 -13.538 1.00 85.19 220 ASP A CA 1
ATOM 1706 C C . ASP A 1 220 ? 11.580 13.474 -12.660 1.00 85.19 220 ASP A C 1
ATOM 1708 O O . ASP A 1 220 ? 12.219 12.433 -12.742 1.00 85.19 220 ASP A O 1
ATOM 1712 N N . VAL A 1 221 ? 10.416 13.528 -11.991 1.00 85.75 221 VAL A N 1
ATOM 1713 C CA . VAL A 1 221 ? 9.842 12.373 -11.266 1.00 85.75 221 VAL A CA 1
ATOM 1714 C C . VAL A 1 221 ? 9.674 11.173 -12.201 1.00 85.75 221 VAL A C 1
ATOM 1716 O O . VAL A 1 221 ? 10.037 10.048 -11.866 1.00 85.75 221 VAL A O 1
ATOM 1719 N N . GLY A 1 222 ? 9.158 11.401 -13.411 1.00 85.38 222 GLY A N 1
ATOM 1720 C CA . GLY A 1 222 ? 8.995 10.338 -14.399 1.00 85.38 222 GLY A CA 1
ATOM 1721 C C . GLY A 1 222 ? 10.325 9.775 -14.898 1.00 85.38 222 GLY A C 1
ATOM 1722 O O . GLY A 1 222 ? 10.452 8.568 -15.099 1.00 85.38 222 GLY A O 1
ATOM 1723 N N . ARG A 1 223 ? 11.331 10.632 -15.098 1.00 85.56 223 ARG A N 1
ATOM 1724 C CA . ARG A 1 223 ? 12.662 10.217 -15.570 1.00 85.56 223 ARG A CA 1
ATOM 1725 C C . ARG A 1 223 ? 13.438 9.465 -14.501 1.00 85.56 223 ARG A C 1
ATOM 1727 O O . ARG A 1 223 ? 14.020 8.427 -14.800 1.00 85.56 223 ARG A O 1
ATOM 1734 N N . ASP A 1 224 ? 13.427 9.973 -13.280 1.00 88.88 224 ASP A N 1
ATOM 1735 C CA . ASP A 1 224 ? 14.150 9.398 -12.157 1.00 88.88 224 ASP A CA 1
ATOM 1736 C C . ASP A 1 224 ? 13.502 8.083 -11.697 1.00 88.88 224 ASP A C 1
ATOM 1738 O O . ASP A 1 224 ? 14.229 7.146 -11.375 1.00 88.88 224 ASP A O 1
ATOM 1742 N N . LEU A 1 225 ? 12.172 7.928 -11.806 1.00 90.31 225 LEU A N 1
ATOM 1743 C CA . LEU A 1 225 ? 11.521 6.619 -11.654 1.00 90.31 225 LEU A CA 1
ATOM 1744 C C . LEU A 1 225 ? 12.045 5.606 -12.681 1.00 90.31 225 LEU A C 1
ATOM 1746 O O . LEU A 1 225 ? 12.383 4.478 -12.329 1.00 90.31 225 LEU A O 1
ATOM 1750 N N . LEU A 1 226 ? 12.103 5.982 -13.963 1.00 90.81 226 LEU A N 1
ATOM 1751 C CA . LEU A 1 226 ? 12.609 5.080 -15.000 1.00 90.81 226 LEU A CA 1
ATOM 1752 C C . LEU A 1 226 ? 14.091 4.754 -14.788 1.00 90.81 226 LEU A C 1
ATOM 1754 O O . LEU A 1 226 ? 14.474 3.606 -14.992 1.00 90.81 226 LEU A O 1
ATOM 1758 N N . ARG A 1 227 ? 14.894 5.731 -14.338 1.00 89.75 227 ARG A N 1
ATOM 1759 C CA . ARG A 1 227 ? 16.299 5.532 -13.959 1.00 89.75 227 ARG A CA 1
ATOM 1760 C C . ARG A 1 227 ? 16.424 4.530 -12.817 1.00 89.75 227 ARG A C 1
ATOM 1762 O O . ARG A 1 227 ? 17.247 3.624 -12.923 1.00 89.75 227 ARG A O 1
ATOM 1769 N N . LEU A 1 228 ? 15.609 4.670 -11.772 1.00 90.38 228 LEU A N 1
ATOM 1770 C CA . LEU A 1 228 ? 15.542 3.727 -10.656 1.00 90.38 228 LEU A CA 1
ATOM 1771 C C . LEU A 1 228 ? 15.243 2.318 -11.179 1.00 90.38 228 LEU A C 1
ATOM 1773 O O . LEU A 1 228 ? 16.024 1.402 -10.967 1.00 90.38 228 LEU A O 1
ATOM 1777 N N . LEU A 1 229 ? 14.175 2.145 -11.956 1.00 90.69 229 LEU A N 1
ATOM 1778 C CA . LEU A 1 229 ? 13.757 0.824 -12.443 1.00 90.69 229 LEU A CA 1
ATOM 1779 C C . LEU A 1 229 ? 14.748 0.160 -13.416 1.00 90.69 229 LEU A C 1
ATOM 1781 O O . LEU A 1 229 ? 14.682 -1.059 -13.600 1.00 90.69 229 LEU A O 1
ATOM 1785 N N . SER A 1 230 ? 15.640 0.946 -14.030 1.00 89.25 230 SER A N 1
ATOM 1786 C CA . SER A 1 230 ? 16.664 0.489 -14.978 1.00 89.25 230 SER A CA 1
ATOM 1787 C C . SER A 1 230 ? 18.051 0.262 -14.377 1.00 89.25 230 SER A C 1
ATOM 1789 O O . SER A 1 230 ? 18.901 -0.299 -15.061 1.00 89.25 230 SER A O 1
ATOM 1791 N N . THR A 1 231 ? 18.307 0.729 -13.152 1.00 87.81 231 THR A N 1
ATOM 1792 C CA . THR A 1 231 ? 19.659 0.747 -12.572 1.00 87.81 231 THR A CA 1
ATOM 1793 C C . THR A 1 231 ? 19.766 -0.291 -11.456 1.00 87.81 231 THR A C 1
ATOM 1795 O O . THR A 1 231 ? 19.081 -0.138 -10.444 1.00 87.81 231 THR A O 1
ATOM 1798 N N . PRO A 1 232 ? 20.613 -1.328 -11.598 1.00 86.44 232 PRO A N 1
ATOM 1799 C CA . PRO A 1 232 ? 20.935 -2.232 -10.500 1.00 86.44 232 PRO A CA 1
ATOM 1800 C C . PRO A 1 232 ? 21.437 -1.476 -9.263 1.00 86.44 232 PRO A C 1
ATOM 1802 O O . PRO A 1 232 ? 22.170 -0.493 -9.378 1.00 86.44 232 PRO A O 1
ATOM 1805 N N . CYS A 1 233 ? 21.093 -1.964 -8.077 1.00 85.69 233 CYS A N 1
ATOM 1806 C CA . CYS A 1 233 ? 21.540 -1.423 -6.796 1.00 85.69 233 CYS A CA 1
ATOM 1807 C C . CYS A 1 233 ? 22.157 -2.528 -5.930 1.00 85.69 233 CYS A C 1
ATOM 1809 O O . CYS A 1 233 ? 21.910 -3.712 -6.157 1.00 85.69 233 CYS A O 1
ATOM 1811 N N . MET A 1 234 ? 22.993 -2.145 -4.965 1.00 85.19 234 MET A N 1
ATOM 1812 C CA . MET A 1 234 ? 23.657 -3.087 -4.063 1.00 85.19 234 MET A CA 1
ATOM 1813 C C . MET A 1 234 ? 22.704 -3.479 -2.929 1.00 85.19 234 MET A C 1
ATOM 1815 O O . MET A 1 234 ? 22.195 -2.600 -2.231 1.00 85.19 234 MET A O 1
ATOM 1819 N N . SER A 1 235 ? 22.457 -4.776 -2.748 1.00 83.38 235 SER A N 1
ATOM 1820 C CA . SER A 1 235 ? 21.725 -5.296 -1.591 1.00 83.38 235 SER A CA 1
ATOM 1821 C C . SER A 1 235 ? 22.572 -5.232 -0.315 1.00 83.38 235 SER A C 1
ATOM 1823 O O . SER A 1 235 ? 23.785 -5.015 -0.365 1.00 83.38 235 SER A O 1
ATOM 1825 N N . GLU A 1 236 ? 21.943 -5.469 0.839 1.00 81.88 236 GLU A N 1
ATOM 1826 C CA . GLU A 1 236 ? 22.644 -5.576 2.129 1.00 81.88 236 GLU A CA 1
ATOM 1827 C C . GLU A 1 236 ? 23.690 -6.707 2.132 1.00 81.88 236 GLU A C 1
ATOM 1829 O O . GLU A 1 236 ? 24.753 -6.563 2.731 1.00 81.88 236 GLU A O 1
ATOM 1834 N N . ASP A 1 237 ? 23.441 -7.779 1.374 1.00 80.81 237 ASP A N 1
ATOM 1835 C CA . ASP A 1 237 ? 24.359 -8.913 1.195 1.00 80.81 237 ASP A CA 1
ATOM 1836 C C . ASP A 1 237 ? 25.495 -8.632 0.193 1.00 80.81 237 ASP A C 1
ATOM 1838 O O . ASP A 1 237 ? 26.288 -9.517 -0.133 1.00 80.81 237 ASP A O 1
ATOM 1842 N N . GLY A 1 238 ? 25.573 -7.410 -0.338 1.00 80.88 238 GLY A N 1
ATOM 1843 C CA . GLY A 1 238 ? 26.577 -7.020 -1.322 1.00 80.88 238 GLY A CA 1
ATOM 1844 C C . GLY A 1 238 ? 26.352 -7.621 -2.713 1.00 80.88 238 GLY A C 1
ATOM 1845 O O . GLY A 1 238 ? 27.302 -7.778 -3.483 1.00 80.88 238 GLY A O 1
ATOM 1846 N N . ILE A 1 239 ? 25.106 -7.967 -3.040 1.00 80.75 239 ILE A N 1
ATOM 1847 C CA . ILE A 1 239 ? 24.714 -8.517 -4.339 1.00 80.75 239 ILE A CA 1
ATOM 1848 C C . ILE A 1 239 ? 24.090 -7.399 -5.170 1.00 80.75 239 ILE A C 1
ATOM 1850 O O . ILE A 1 239 ? 23.205 -6.682 -4.706 1.00 80.75 239 ILE A O 1
ATOM 1854 N N . MET A 1 240 ? 24.519 -7.263 -6.424 1.00 82.94 240 MET A N 1
ATOM 1855 C CA . MET A 1 240 ? 23.866 -6.348 -7.357 1.00 82.94 240 MET A CA 1
ATOM 1856 C C . MET A 1 240 ? 22.513 -6.927 -7.769 1.00 82.94 240 MET A C 1
ATOM 1858 O O . MET A 1 240 ? 22.442 -7.999 -8.368 1.00 82.94 240 MET A O 1
ATOM 1862 N N . VAL A 1 241 ? 21.437 -6.210 -7.453 1.00 84.00 241 VAL A N 1
ATOM 1863 C CA . VAL A 1 241 ? 20.061 -6.620 -7.740 1.00 84.00 241 VAL A CA 1
ATOM 1864 C C . VAL A 1 241 ? 19.302 -5.513 -8.454 1.00 84.00 241 VAL A C 1
ATOM 1866 O O . VAL A 1 241 ? 19.491 -4.321 -8.199 1.00 84.00 241 VAL A O 1
ATOM 1869 N N . MET A 1 242 ? 18.410 -5.905 -9.360 1.00 88.31 242 MET A N 1
ATOM 1870 C CA . MET A 1 242 ? 17.467 -4.960 -9.947 1.00 88.31 242 MET A CA 1
ATOM 1871 C C . MET A 1 242 ? 16.460 -4.497 -8.887 1.00 88.31 242 MET A C 1
ATOM 1873 O O . MET A 1 242 ? 15.911 -5.346 -8.179 1.00 88.31 242 MET A O 1
ATOM 1877 N N . PRO A 1 243 ? 16.143 -3.191 -8.819 1.00 90.00 243 PRO A N 1
ATOM 1878 C CA . PRO A 1 243 ? 15.071 -2.683 -7.977 1.00 90.00 243 PRO A CA 1
ATOM 1879 C C . PRO A 1 243 ? 13.754 -3.417 -8.207 1.00 90.00 243 PRO A C 1
ATOM 1881 O O . PRO A 1 243 ? 13.349 -3.674 -9.349 1.00 90.00 243 PRO A O 1
ATOM 1884 N N . PHE A 1 244 ? 13.091 -3.732 -7.099 1.00 91.88 244 PHE A N 1
ATOM 1885 C CA . PHE A 1 244 ? 11.893 -4.553 -7.003 1.00 91.88 244 PHE A CA 1
ATOM 1886 C C . PHE A 1 244 ? 12.090 -5.897 -7.726 1.00 91.88 244 PHE A C 1
ATOM 1888 O O . PHE A 1 244 ? 11.556 -6.094 -8.825 1.00 91.88 244 PHE A O 1
ATOM 1895 N N . PRO A 1 245 ? 12.883 -6.828 -7.158 1.00 88.00 245 PRO A N 1
ATOM 1896 C CA . PRO A 1 245 ? 13.321 -8.035 -7.866 1.00 88.00 245 PRO A CA 1
ATOM 1897 C C . PRO A 1 245 ? 12.172 -8.907 -8.398 1.00 88.00 245 PRO A C 1
ATOM 1899 O O . PRO A 1 245 ? 12.285 -9.492 -9.477 1.00 88.00 245 PRO A O 1
ATOM 1902 N N . LYS A 1 246 ? 11.040 -8.955 -7.678 1.00 91.12 246 LYS A N 1
ATOM 1903 C CA . LYS A 1 246 ? 9.843 -9.732 -8.053 1.00 91.12 246 LYS A CA 1
ATOM 1904 C C . LYS A 1 246 ? 8.708 -8.885 -8.637 1.00 91.12 246 LYS A C 1
ATOM 1906 O O . LYS A 1 246 ? 7.578 -9.365 -8.707 1.00 91.12 246 LYS A O 1
ATOM 1911 N N . LEU A 1 247 ? 8.998 -7.664 -9.095 1.00 93.38 247 LEU A N 1
ATOM 1912 C CA . LEU A 1 247 ? 7.998 -6.791 -9.710 1.00 93.38 247 LEU A CA 1
ATOM 1913 C C . LEU A 1 247 ? 7.402 -7.431 -10.968 1.00 93.38 247 LEU A C 1
ATOM 1915 O O . LEU A 1 247 ? 8.111 -7.672 -11.945 1.00 93.38 247 LEU A O 1
ATOM 1919 N N . GLN A 1 248 ? 6.091 -7.654 -10.949 1.00 93.69 248 GLN A N 1
ATOM 1920 C CA . GLN A 1 248 ? 5.320 -8.250 -12.043 1.00 93.69 248 GLN A CA 1
ATOM 1921 C C . GLN A 1 248 ? 4.436 -7.228 -12.752 1.00 93.69 248 GLN A C 1
ATOM 1923 O O . GLN A 1 248 ? 4.171 -7.370 -13.945 1.00 93.69 248 GLN A O 1
ATOM 1928 N N . HIS A 1 249 ? 3.991 -6.193 -12.042 1.00 94.75 249 HIS A N 1
ATOM 1929 C CA . HIS A 1 249 ? 3.084 -5.175 -12.552 1.00 94.75 249 HIS A CA 1
ATOM 1930 C C . HIS A 1 249 ? 3.657 -3.783 -12.301 1.00 94.75 249 HIS A C 1
ATOM 1932 O O . HIS A 1 249 ? 3.996 -3.433 -11.176 1.00 94.75 249 HIS A O 1
ATOM 1938 N N . LEU A 1 250 ? 3.768 -2.988 -13.366 1.00 93.81 250 LEU A N 1
ATOM 1939 C CA . LEU A 1 250 ? 4.144 -1.579 -13.283 1.00 93.81 250 LEU A CA 1
ATOM 1940 C C . LEU A 1 250 ? 3.032 -0.722 -13.882 1.00 93.81 250 LEU A C 1
ATOM 1942 O O . LEU A 1 250 ? 2.844 -0.699 -15.103 1.00 93.81 250 LEU A O 1
ATOM 1946 N N . GLY A 1 251 ? 2.300 -0.021 -13.023 1.00 91.06 251 GLY A N 1
ATOM 1947 C CA . GLY A 1 251 ? 1.288 0.957 -13.395 1.00 91.06 251 GLY A CA 1
ATOM 1948 C C . GLY A 1 251 ? 1.853 2.366 -13.420 1.00 91.06 251 GLY A C 1
ATOM 1949 O O . GLY A 1 251 ? 2.430 2.820 -12.442 1.00 91.06 251 GLY A O 1
ATOM 1950 N N . ILE A 1 252 ? 1.678 3.094 -14.522 1.00 89.00 252 ILE A N 1
ATOM 1951 C CA . ILE A 1 252 ? 2.047 4.510 -14.573 1.00 89.00 252 ILE A CA 1
ATOM 1952 C C . ILE A 1 252 ? 0.982 5.314 -15.308 1.00 89.00 252 ILE A C 1
ATOM 1954 O O . ILE A 1 252 ? 0.624 5.005 -16.447 1.00 89.00 252 ILE A O 1
ATOM 1958 N N . SER A 1 253 ? 0.489 6.370 -14.669 1.00 86.81 253 SER A N 1
ATOM 1959 C CA . SER A 1 253 ? -0.550 7.242 -15.211 1.00 86.81 253 SER A CA 1
ATOM 1960 C C . SER A 1 253 ? -0.295 8.696 -14.834 1.00 86.81 253 SER A C 1
ATOM 1962 O O . SER A 1 253 ? 0.067 8.996 -13.708 1.00 86.81 253 SER A O 1
ATOM 1964 N N . VAL A 1 254 ? -0.497 9.610 -15.779 1.00 84.12 254 VAL A N 1
ATOM 1965 C CA . VAL A 1 254 ? -0.424 11.071 -15.607 1.00 84.12 254 VAL A CA 1
ATOM 1966 C C . VAL A 1 254 ? 0.891 11.542 -14.962 1.00 84.12 254 VAL A C 1
ATOM 1968 O O . VAL A 1 254 ? 0.920 12.519 -14.229 1.00 84.12 254 VAL A O 1
ATOM 1971 N N . VAL A 1 255 ? 2.002 10.856 -15.246 1.00 84.00 255 VAL A N 1
ATOM 1972 C CA . VAL A 1 255 ? 3.349 11.267 -14.822 1.00 84.00 255 VAL A CA 1
ATOM 1973 C C . VAL A 1 255 ? 4.060 11.907 -16.021 1.00 84.00 255 VAL A C 1
ATOM 1975 O O . VAL A 1 255 ? 4.379 11.196 -16.982 1.00 84.00 255 VAL A O 1
ATOM 1978 N N . PRO A 1 256 ? 4.288 13.235 -16.024 1.00 79.00 256 PRO A N 1
ATOM 1979 C CA . PRO A 1 256 ? 4.996 13.909 -17.107 1.00 79.00 256 PRO A CA 1
ATOM 1980 C C . PRO A 1 256 ? 6.435 13.400 -17.272 1.00 79.00 256 PRO A C 1
ATOM 1982 O O . PRO A 1 256 ? 7.021 12.807 -16.374 1.00 79.00 256 PRO A O 1
ATOM 1985 N N . GLY A 1 257 ? 7.023 13.630 -18.448 1.00 77.12 257 GLY A N 1
ATOM 1986 C CA . GLY A 1 257 ? 8.423 13.277 -18.725 1.00 77.12 257 GLY A CA 1
ATOM 1987 C C . GLY A 1 257 ? 8.661 11.836 -19.195 1.00 77.12 257 GLY A C 1
ATOM 1988 O O . GLY A 1 257 ? 9.711 11.565 -19.782 1.00 77.12 257 GLY A O 1
ATOM 1989 N N . ILE A 1 258 ? 7.684 10.936 -19.054 1.00 84.44 258 ILE A N 1
ATOM 1990 C CA . ILE A 1 258 ? 7.781 9.555 -19.547 1.00 84.44 258 ILE A CA 1
ATOM 1991 C C . ILE A 1 258 ? 7.453 9.498 -21.044 1.00 84.44 258 ILE A C 1
ATOM 1993 O O . ILE A 1 258 ? 6.32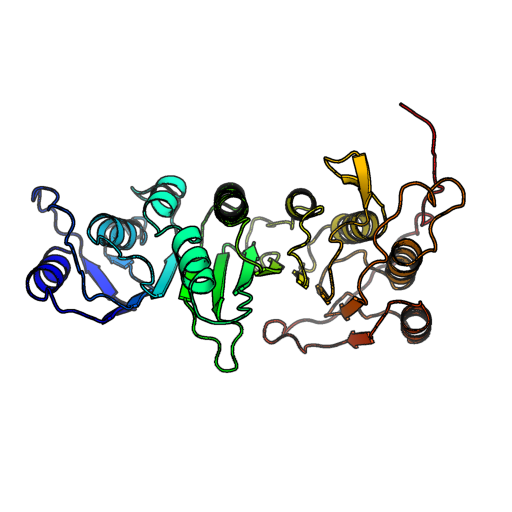2 9.719 -21.471 1.00 84.44 258 ILE A O 1
ATOM 1997 N N . LYS A 1 259 ? 8.466 9.182 -21.860 1.00 83.62 259 LYS A N 1
ATOM 1998 C CA . LYS A 1 259 ? 8.364 9.002 -23.321 1.00 83.62 259 LYS A CA 1
ATOM 1999 C C . LYS A 1 259 ? 8.622 7.541 -23.712 1.00 83.62 259 LYS A C 1
ATOM 2001 O O . LYS A 1 259 ? 9.296 6.812 -22.989 1.00 83.62 259 LYS A O 1
ATOM 2006 N N . GLY A 1 260 ? 8.191 7.152 -24.920 1.00 84.31 260 GLY A N 1
ATOM 2007 C CA . GLY A 1 260 ? 8.358 5.789 -25.475 1.00 84.31 260 GLY A CA 1
ATOM 2008 C C . GLY A 1 260 ? 9.780 5.293 -25.494 1.00 84.31 260 GLY A C 1
ATOM 2009 O O . GLY A 1 260 ? 10.061 4.191 -25.032 1.00 84.31 260 GLY A O 1
ATOM 2010 N N . LYS A 1 261 ? 10.693 6.153 -25.935 1.00 86.44 261 LYS A N 1
ATOM 2011 C CA . LYS A 1 261 ? 12.118 5.846 -25.925 1.00 86.44 261 LYS A CA 1
ATOM 2012 C C . LYS A 1 261 ? 12.674 5.598 -24.520 1.00 86.44 261 LYS A C 1
ATOM 2014 O O . LYS A 1 261 ? 13.527 4.736 -24.371 1.00 86.44 261 LYS A O 1
ATOM 2019 N N . TYR A 1 262 ? 12.180 6.304 -23.500 1.00 88.38 262 TYR A N 1
ATOM 2020 C CA . TYR A 1 262 ? 12.673 6.158 -22.128 1.00 88.38 262 TYR A CA 1
ATOM 2021 C C . TYR A 1 262 ? 12.149 4.881 -21.476 1.00 88.38 262 TYR A C 1
ATOM 2023 O O . TYR A 1 262 ? 12.920 4.181 -20.831 1.00 88.38 262 TYR A O 1
ATOM 2031 N N . MET A 1 263 ? 10.878 4.525 -21.696 1.00 89.69 263 MET A N 1
ATOM 2032 C CA . MET A 1 263 ? 10.381 3.224 -21.239 1.00 89.69 263 MET A CA 1
ATOM 2033 C C . MET A 1 263 ? 11.090 2.076 -21.952 1.00 89.69 263 MET A C 1
ATOM 2035 O O . MET A 1 263 ? 11.488 1.121 -21.298 1.00 89.69 263 MET A O 1
ATOM 2039 N N . LEU A 1 264 ? 11.269 2.167 -23.274 1.00 90.75 264 LEU A N 1
ATOM 2040 C CA . LEU A 1 264 ? 11.998 1.145 -24.022 1.00 90.75 264 LEU A CA 1
ATOM 2041 C C . LEU A 1 264 ? 13.415 0.969 -23.469 1.00 90.75 264 LEU A C 1
ATOM 2043 O O . LEU A 1 264 ? 13.809 -0.160 -23.205 1.00 90.75 264 LEU A O 1
ATOM 2047 N N . ALA A 1 265 ? 14.135 2.068 -23.231 1.00 90.56 265 ALA A N 1
ATOM 2048 C CA . ALA A 1 265 ? 15.462 2.023 -22.628 1.00 90.56 265 ALA A CA 1
ATOM 2049 C C . ALA A 1 265 ? 15.440 1.396 -21.224 1.00 90.56 265 ALA A C 1
ATOM 2051 O O . ALA A 1 265 ? 16.284 0.559 -20.926 1.00 90.56 265 ALA A O 1
ATOM 2052 N N . MET A 1 266 ? 14.458 1.747 -20.384 1.00 92.81 266 MET A N 1
ATOM 2053 C CA . MET A 1 266 ? 14.312 1.164 -19.046 1.00 92.81 266 MET A CA 1
ATOM 2054 C C . MET A 1 266 ? 14.104 -0.351 -19.108 1.00 92.81 266 MET A C 1
ATOM 2056 O O . MET A 1 266 ? 14.807 -1.095 -18.433 1.00 92.81 266 MET A O 1
ATOM 2060 N N . VAL A 1 267 ? 13.186 -0.814 -19.958 1.00 91.75 267 VAL A N 1
ATOM 2061 C CA . VAL A 1 267 ? 12.884 -2.240 -20.124 1.00 91.75 267 VAL A CA 1
ATOM 2062 C C . VAL A 1 267 ? 14.092 -2.993 -20.682 1.00 91.75 267 VAL A C 1
ATOM 2064 O O . VAL A 1 267 ? 14.428 -4.064 -20.185 1.00 91.75 267 VAL A O 1
ATOM 2067 N N . GLN A 1 268 ? 14.770 -2.434 -21.688 1.00 91.62 268 GLN A N 1
ATOM 2068 C CA . GLN A 1 268 ? 15.977 -3.034 -22.258 1.00 91.62 268 GLN A CA 1
ATOM 2069 C C . GLN A 1 268 ? 17.095 -3.163 -21.225 1.00 91.62 268 GLN A C 1
ATOM 2071 O O . GLN A 1 268 ? 17.736 -4.203 -21.183 1.00 91.62 268 GLN A O 1
ATOM 2076 N N . ALA A 1 269 ? 17.308 -2.139 -20.395 1.00 89.38 269 ALA A N 1
ATOM 2077 C CA . ALA A 1 269 ? 18.302 -2.175 -19.328 1.00 89.38 269 ALA A CA 1
ATOM 2078 C C . ALA A 1 269 ? 17.928 -3.189 -18.239 1.00 89.38 269 ALA A C 1
ATOM 2080 O O . ALA A 1 269 ? 18.764 -3.991 -17.840 1.00 89.38 269 ALA A O 1
ATOM 2081 N N . ARG A 1 270 ? 16.658 -3.213 -17.811 1.00 89.06 270 ARG A N 1
ATOM 2082 C CA . ARG A 1 270 ? 16.170 -4.145 -16.785 1.00 89.06 270 ARG A CA 1
ATOM 2083 C C . ARG A 1 270 ? 16.364 -5.605 -17.181 1.00 89.06 270 ARG A C 1
ATOM 2085 O O . ARG A 1 270 ? 16.727 -6.404 -16.331 1.00 89.06 270 ARG A O 1
ATOM 2092 N N . PHE A 1 271 ? 16.110 -5.950 -18.441 1.00 88.19 271 PHE A N 1
ATOM 2093 C CA . PHE A 1 271 ? 16.224 -7.322 -18.948 1.00 88.19 271 PHE A CA 1
ATOM 2094 C C . PHE A 1 271 ? 17.504 -7.567 -19.758 1.00 88.19 271 PHE A C 1
ATOM 2096 O O . PHE A 1 271 ? 17.600 -8.568 -20.473 1.00 88.19 271 PHE A O 1
ATOM 2103 N N . ALA A 1 272 ? 18.485 -6.664 -19.677 1.00 83.00 272 ALA A N 1
ATOM 2104 C CA . ALA A 1 272 ? 19.771 -6.876 -20.319 1.00 83.00 272 ALA A CA 1
ATOM 2105 C C . ALA A 1 272 ? 20.448 -8.116 -19.708 1.00 83.00 272 ALA A C 1
ATOM 2107 O O . ALA A 1 272 ? 20.390 -8.312 -18.492 1.00 83.00 272 ALA A O 1
ATOM 2108 N N . PRO A 1 273 ? 21.091 -8.970 -20.524 1.00 69.12 273 PRO A N 1
ATOM 2109 C CA . PRO A 1 273 ? 21.905 -10.043 -19.980 1.00 69.12 273 PRO A CA 1
ATOM 2110 C C . PRO A 1 273 ? 23.035 -9.437 -19.131 1.00 69.12 273 PRO A C 1
ATOM 2112 O O . PRO A 1 273 ? 23.610 -8.424 -19.543 1.00 69.12 273 PRO A O 1
ATOM 2115 N N . PRO A 1 274 ? 23.370 -10.040 -17.976 1.00 64.25 274 PRO A N 1
ATOM 2116 C CA . PRO A 1 274 ? 24.440 -9.534 -17.128 1.00 64.25 274 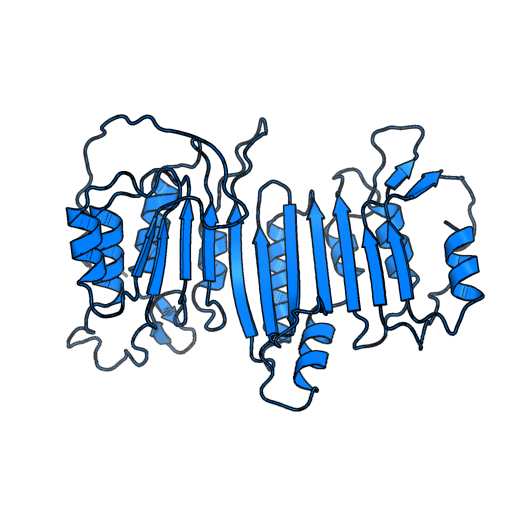PRO A CA 1
ATOM 2117 C C . PRO A 1 274 ? 25.756 -9.492 -17.911 1.00 64.25 274 PRO A C 1
ATOM 2119 O O . PRO A 1 274 ? 26.075 -10.415 -18.670 1.00 64.25 274 PRO A O 1
ATOM 2122 N N . GLY A 1 275 ? 26.517 -8.410 -17.748 1.00 58.94 275 GLY A N 1
ATOM 2123 C CA . GLY A 1 275 ? 27.817 -8.261 -18.399 1.00 58.94 275 GLY A CA 1
ATOM 2124 C C . GLY A 1 275 ? 28.840 -9.323 -17.948 1.00 58.94 275 GLY A C 1
ATOM 2125 O O . GLY A 1 275 ? 28.672 -9.967 -16.912 1.00 58.94 275 GLY A O 1
ATOM 2126 N N . PRO A 1 276 ? 29.958 -9.504 -18.671 1.00 50.22 276 PRO A N 1
ATOM 2127 C CA . PRO A 1 276 ? 30.970 -10.518 -18.344 1.00 50.22 276 PRO A CA 1
ATOM 2128 C C . PRO A 1 276 ? 31.659 -10.315 -16.978 1.00 50.22 276 PRO A C 1
ATOM 2130 O O . PRO A 1 276 ? 32.100 -11.287 -16.374 1.00 50.22 276 PRO A O 1
ATOM 2133 N N . THR A 1 277 ? 31.724 -9.085 -16.461 1.00 49.56 277 THR A N 1
ATOM 2134 C CA . THR A 1 277 ? 32.201 -8.751 -15.099 1.00 49.56 277 THR A CA 1
ATOM 2135 C C . THR A 1 277 ? 31.115 -8.859 -14.026 1.00 49.56 277 THR A C 1
ATOM 2137 O O . THR A 1 277 ? 31.409 -8.916 -12.839 1.00 49.56 277 THR A O 1
ATOM 2140 N N . GLU A 1 278 ? 29.860 -8.898 -14.453 1.00 49.59 278 GLU A N 1
ATOM 2141 C CA . GLU A 1 278 ? 28.647 -8.938 -13.638 1.00 49.59 278 GLU A CA 1
ATOM 2142 C C . GLU A 1 278 ? 28.148 -10.382 -13.439 1.00 49.59 278 GLU A C 1
ATOM 2144 O O . GLU A 1 278 ? 27.558 -10.716 -12.413 1.00 49.59 278 GLU A O 1
ATOM 2149 N N . ALA A 1 279 ? 28.465 -11.284 -14.366 1.00 48.28 279 ALA A N 1
ATOM 2150 C CA . ALA A 1 279 ? 28.079 -12.694 -14.336 1.00 48.28 279 ALA A CA 1
ATOM 2151 C C . ALA A 1 279 ? 28.532 -13.468 -13.076 1.00 48.28 279 ALA A C 1
ATOM 2153 O O . ALA A 1 279 ? 28.002 -14.542 -12.806 1.00 48.28 279 ALA A O 1
ATOM 2154 N N . ALA A 1 280 ? 29.482 -12.937 -12.296 1.00 44.25 280 ALA A N 1
ATOM 2155 C CA . ALA A 1 280 ? 29.910 -13.521 -11.023 1.00 44.25 280 ALA A CA 1
ATOM 2156 C C . ALA A 1 280 ? 29.008 -13.145 -9.824 1.00 44.25 280 ALA A C 1
ATOM 2158 O O . ALA A 1 280 ? 29.107 -13.788 -8.781 1.00 44.25 280 ALA A O 1
ATOM 2159 N N . SER A 1 281 ? 28.127 -12.145 -9.971 1.00 48.19 281 SER A N 1
ATOM 2160 C CA . SER A 1 281 ? 27.351 -11.548 -8.869 1.00 48.19 281 SER A CA 1
ATOM 2161 C C . SER A 1 281 ? 25.845 -11.423 -9.145 1.00 48.19 281 SER A C 1
ATOM 2163 O O . SER A 1 281 ? 25.096 -11.080 -8.237 1.00 48.19 281 SER A O 1
ATOM 2165 N N . HIS A 1 282 ? 25.369 -11.688 -10.367 1.00 50.12 282 HIS A N 1
ATOM 2166 C CA . HIS A 1 282 ? 23.940 -11.635 -10.713 1.00 50.12 282 HIS A CA 1
ATOM 2167 C C . HIS A 1 282 ? 23.279 -13.007 -10.538 1.00 50.12 282 HIS A C 1
ATOM 2169 O O . HIS A 1 282 ? 23.504 -13.914 -11.334 1.00 50.12 282 HIS A O 1
ATOM 2175 N N . SER A 1 283 ? 22.443 -13.164 -9.508 1.00 48.47 283 SER A N 1
ATOM 2176 C CA . SER A 1 283 ? 21.712 -14.420 -9.249 1.00 48.47 283 SER A CA 1
ATOM 2177 C C . SER A 1 283 ? 20.256 -14.398 -9.744 1.00 48.47 283 SER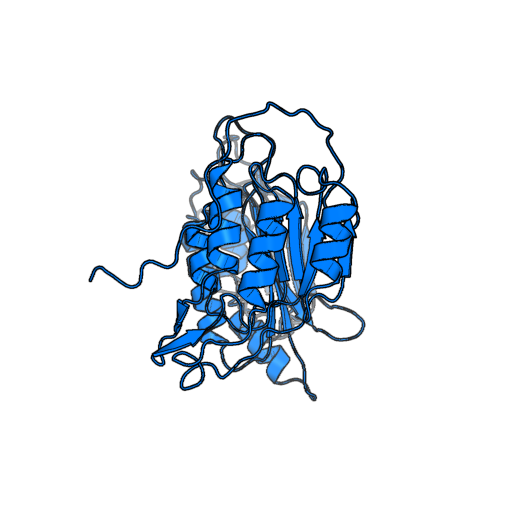 A C 1
ATOM 2179 O O . SER A 1 283 ? 19.669 -15.449 -9.997 1.00 48.47 283 SER A O 1
ATOM 2181 N N . VAL A 1 284 ? 19.645 -13.223 -9.938 1.00 58.25 284 VAL A N 1
ATOM 2182 C CA . VAL A 1 284 ? 18.187 -13.139 -10.128 1.00 58.25 284 VAL A CA 1
ATOM 2183 C C . VAL A 1 284 ? 17.838 -12.518 -11.475 1.00 58.25 284 VAL A C 1
ATOM 2185 O O . VAL A 1 284 ? 17.859 -11.301 -11.644 1.00 58.25 284 VAL A O 1
ATOM 2188 N N . VAL A 1 285 ? 17.478 -13.369 -12.441 1.00 65.31 285 VAL A N 1
ATOM 2189 C CA . VAL A 1 285 ? 16.798 -12.927 -13.667 1.00 65.31 285 VAL A CA 1
ATOM 2190 C C . VAL A 1 285 ? 15.484 -12.248 -13.255 1.00 65.31 285 VAL A C 1
ATOM 2192 O O . VAL A 1 285 ? 14.698 -12.879 -12.539 1.00 65.31 285 VAL A O 1
ATOM 2195 N N . PRO A 1 286 ? 15.213 -10.997 -13.675 1.00 73.56 286 PRO A N 1
ATOM 2196 C CA . PRO A 1 286 ? 13.985 -10.315 -13.288 1.00 73.56 286 PRO A CA 1
ATOM 2197 C C . PRO A 1 286 ? 12.742 -11.090 -13.733 1.00 73.56 286 PRO A C 1
ATOM 2199 O O . PRO A 1 286 ? 12.697 -11.669 -14.822 1.00 73.56 286 PRO A O 1
ATOM 2202 N N . VAL A 1 287 ? 11.711 -11.077 -12.890 1.00 85.44 287 VAL A N 1
ATOM 2203 C CA . VAL A 1 287 ? 10.426 -11.729 -13.179 1.00 85.44 287 VAL A CA 1
ATOM 2204 C C . VAL A 1 287 ? 9.745 -11.057 -14.387 1.00 85.44 287 VAL A C 1
ATOM 2206 O O . VAL A 1 287 ? 9.917 -9.849 -14.583 1.00 85.44 287 VAL A O 1
ATOM 2209 N N . PRO A 1 288 ? 8.967 -11.795 -15.212 1.00 89.81 288 PRO A N 1
ATOM 2210 C CA . PRO A 1 288 ? 8.264 -11.194 -16.336 1.00 89.81 288 PRO A CA 1
ATOM 2211 C C . PRO A 1 288 ? 7.356 -10.025 -15.933 1.00 89.81 288 PRO A C 1
ATOM 2213 O O . PRO A 1 288 ? 6.538 -10.152 -15.023 1.00 89.81 288 PRO A O 1
ATOM 2216 N N . LEU A 1 289 ? 7.458 -8.915 -16.666 1.00 92.19 289 LEU A N 1
ATOM 2217 C CA . LEU A 1 289 ? 6.819 -7.640 -16.343 1.00 92.19 289 LEU A CA 1
ATOM 2218 C C . LEU A 1 289 ? 5.619 -7.348 -17.255 1.00 92.19 289 LEU A C 1
ATOM 2220 O O . LEU A 1 289 ? 5.704 -7.440 -18.484 1.00 92.19 289 LEU A O 1
ATOM 2224 N N . MET A 1 290 ? 4.502 -6.939 -16.657 1.00 92.88 290 MET A N 1
ATOM 2225 C CA . MET A 1 290 ? 3.334 -6.370 -17.325 1.00 92.88 290 MET A CA 1
ATOM 2226 C C . MET A 1 290 ? 3.280 -4.858 -17.088 1.00 92.88 290 MET A C 1
ATOM 2228 O O . MET A 1 290 ? 3.250 -4.391 -15.951 1.00 92.88 290 MET A O 1
ATOM 2232 N N . LEU A 1 291 ? 3.231 -4.088 -18.175 1.00 90.25 291 LEU A N 1
ATOM 2233 C CA . LEU A 1 291 ? 3.148 -2.629 -18.126 1.00 90.25 291 LEU A CA 1
ATOM 2234 C C . LEU A 1 291 ? 1.693 -2.169 -18.246 1.00 90.25 291 LEU A C 1
ATOM 2236 O O . LEU A 1 291 ? 0.987 -2.563 -19.176 1.00 90.25 291 LEU A O 1
ATOM 2240 N N . HIS A 1 292 ? 1.256 -1.293 -17.348 1.00 88.19 292 HIS A N 1
ATOM 2241 C CA . HIS A 1 292 ? -0.049 -0.641 -17.387 1.00 88.19 292 HIS A CA 1
ATOM 2242 C C . HIS A 1 292 ? 0.155 0.863 -17.590 1.00 88.19 292 HIS A C 1
ATOM 2244 O O . HIS A 1 292 ? 0.555 1.583 -16.679 1.00 88.19 292 HIS A O 1
ATOM 2250 N N . CYS A 1 293 ? -0.103 1.351 -18.802 1.00 84.75 293 CYS A N 1
ATOM 2251 C CA . CYS A 1 293 ? 0.122 2.748 -19.167 1.00 84.75 293 CYS A CA 1
ATOM 2252 C C . CYS A 1 293 ? -1.214 3.499 -19.250 1.00 84.75 293 CYS A C 1
ATOM 2254 O O . CYS A 1 293 ? -2.020 3.276 -20.161 1.00 84.75 293 CYS A O 1
ATOM 2256 N N . GLY A 1 294 ? -1.435 4.397 -18.289 1.00 75.12 294 GLY A N 1
ATOM 2257 C CA . GLY A 1 294 ? -2.596 5.278 -18.210 1.00 75.12 294 GLY A CA 1
ATOM 2258 C C . GLY A 1 294 ? -2.468 6.548 -19.060 1.00 75.12 294 GLY A C 1
ATOM 2259 O O . GLY A 1 294 ? -1.602 6.677 -19.934 1.00 75.12 294 GLY A O 1
ATOM 2260 N N . ASN A 1 295 ? -3.358 7.511 -18.806 1.00 68.50 295 ASN A N 1
ATOM 2261 C CA . ASN A 1 295 ? -3.386 8.794 -19.517 1.00 68.50 295 ASN A CA 1
ATOM 2262 C C . ASN A 1 295 ? -2.038 9.523 -19.375 1.00 68.50 295 ASN A C 1
ATOM 2264 O O . ASN A 1 295 ? -1.393 9.436 -18.342 1.00 68.50 295 ASN A O 1
ATOM 2268 N N . GLY A 1 296 ? -1.575 10.227 -20.410 1.00 61.62 296 GLY A N 1
ATOM 2269 C CA . GLY A 1 296 ? -0.307 10.978 -20.364 1.00 61.62 296 GLY A CA 1
ATOM 2270 C C . GLY A 1 296 ? 0.976 10.146 -20.527 1.00 61.62 296 GLY A C 1
ATOM 2271 O O . GLY A 1 296 ? 1.990 10.710 -20.917 1.00 61.62 296 GLY A O 1
ATOM 2272 N N . VAL A 1 297 ? 0.924 8.821 -20.338 1.00 59.94 297 VAL A N 1
ATOM 2273 C CA . VAL A 1 297 ? 2.083 7.909 -20.483 1.00 59.94 297 VAL A CA 1
ATOM 2274 C C . VAL A 1 297 ? 2.041 7.112 -21.802 1.00 59.94 297 VAL A C 1
ATOM 2276 O O . VAL A 1 297 ? 3.055 6.608 -22.273 1.00 59.94 297 VAL A O 1
ATOM 2279 N N . GLY A 1 298 ? 0.880 7.048 -22.462 1.00 50.41 298 GLY A N 1
ATOM 2280 C CA . GLY A 1 298 ? 0.643 6.218 -23.652 1.00 50.41 298 GLY A CA 1
ATOM 2281 C C . GLY A 1 298 ? 0.562 6.938 -25.004 1.00 50.41 298 GLY A C 1
ATOM 2282 O O . GLY A 1 298 ? 0.201 6.300 -25.988 1.00 50.41 298 GLY A O 1
ATOM 2283 N N . ALA A 1 299 ? 0.886 8.233 -25.104 1.00 57.47 299 ALA A N 1
ATOM 2284 C CA . ALA A 1 299 ? 0.861 8.963 -26.386 1.00 57.47 299 ALA A CA 1
ATOM 2285 C C . ALA A 1 299 ? 2.040 8.614 -27.324 1.00 57.47 299 ALA A C 1
ATOM 2287 O O . ALA A 1 299 ? 2.350 9.347 -28.262 1.00 57.47 299 ALA A O 1
ATOM 2288 N N . TRP A 1 300 ? 2.736 7.510 -27.060 1.00 67.88 300 TRP A N 1
ATOM 2289 C CA . TRP A 1 300 ? 3.820 7.010 -27.890 1.00 67.88 300 TRP A CA 1
ATOM 2290 C C . TRP A 1 300 ? 3.288 6.209 -29.094 1.00 67.88 300 TRP A C 1
ATOM 2292 O O . TRP A 1 300 ? 2.252 5.552 -29.025 1.00 67.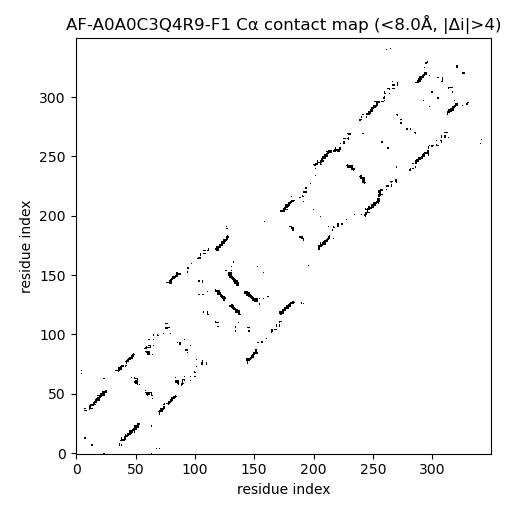88 300 TRP A O 1
ATOM 2302 N N . GLY A 1 301 ? 3.971 6.281 -30.238 1.00 64.12 301 GLY A N 1
ATOM 2303 C CA . GLY A 1 301 ? 3.555 5.548 -31.441 1.00 64.12 301 GLY A CA 1
ATOM 2304 C C . GLY A 1 301 ? 3.589 4.024 -31.253 1.00 64.12 301 GLY A C 1
ATOM 2305 O O . GLY A 1 301 ? 4.365 3.518 -30.440 1.00 64.12 301 GLY A O 1
ATOM 2306 N N . ARG A 1 302 ? 2.799 3.286 -32.054 1.00 75.38 302 ARG A N 1
ATOM 2307 C CA . ARG A 1 302 ? 2.767 1.802 -32.066 1.00 75.38 302 ARG A CA 1
ATOM 2308 C C . ARG A 1 302 ? 4.161 1.172 -32.162 1.00 75.38 302 ARG A C 1
ATOM 2310 O O . ARG A 1 302 ? 4.433 0.187 -31.494 1.00 75.38 302 ARG A O 1
ATOM 2317 N N . SER A 1 303 ? 5.076 1.820 -32.883 1.00 82.19 303 SER A N 1
ATOM 2318 C CA . SER A 1 303 ? 6.462 1.370 -33.034 1.00 82.19 303 SER A CA 1
ATOM 2319 C C . SER A 1 303 ? 7.224 1.200 -31.715 1.00 82.19 303 SER A C 1
ATOM 2321 O O . SER A 1 303 ? 8.098 0.344 -31.639 1.00 82.19 303 SER A O 1
ATOM 2323 N N . TYR A 1 304 ? 6.928 1.986 -30.673 1.00 84.81 304 TYR A N 1
ATOM 2324 C CA . TYR A 1 304 ? 7.546 1.792 -29.357 1.00 84.81 304 TYR A CA 1
ATOM 2325 C C . TYR A 1 304 ? 6.906 0.639 -28.591 1.00 84.81 304 TYR A C 1
ATOM 2327 O O . TYR A 1 304 ? 7.621 -0.103 -27.928 1.00 84.81 304 TYR A O 1
ATOM 2335 N N . GLN A 1 305 ? 5.590 0.462 -28.709 1.00 85.06 305 GLN A N 1
ATOM 2336 C CA . GLN A 1 305 ? 4.886 -0.653 -28.075 1.00 85.06 305 GLN A CA 1
ATOM 2337 C C . GLN A 1 305 ? 5.400 -1.988 -28.616 1.00 85.06 305 GLN A C 1
ATOM 2339 O O . GLN A 1 305 ? 5.782 -2.848 -27.830 1.00 85.06 305 GLN A O 1
ATOM 2344 N N . ASP A 1 306 ? 5.509 -2.114 -29.941 1.00 86.62 306 ASP A N 1
ATOM 2345 C CA . ASP A 1 306 ? 6.022 -3.320 -30.596 1.00 86.62 306 ASP A CA 1
ATOM 2346 C C . ASP A 1 306 ? 7.467 -3.620 -30.166 1.00 86.62 306 ASP A C 1
ATOM 2348 O O . ASP A 1 306 ? 7.805 -4.758 -29.849 1.00 86.62 306 ASP A O 1
ATOM 2352 N N . LYS A 1 307 ? 8.319 -2.587 -30.083 1.00 90.06 307 LYS A N 1
ATOM 2353 C CA . LYS A 1 307 ? 9.708 -2.731 -29.616 1.00 90.06 307 LYS A CA 1
ATOM 2354 C C . LYS A 1 307 ? 9.806 -3.156 -28.154 1.00 90.06 307 LYS A C 1
ATOM 2356 O O . LYS A 1 307 ? 10.672 -3.957 -27.833 1.00 90.06 307 LYS A O 1
ATOM 2361 N N . ILE A 1 308 ? 8.953 -2.622 -27.280 1.00 89.88 308 ILE A N 1
ATOM 2362 C CA . ILE A 1 308 ? 8.923 -3.004 -25.862 1.00 89.88 308 ILE A CA 1
ATOM 2363 C C . ILE A 1 308 ? 8.437 -4.452 -25.721 1.00 89.88 308 ILE A C 1
ATOM 2365 O O . ILE A 1 308 ? 9.053 -5.226 -25.000 1.00 89.88 308 ILE A O 1
ATOM 2369 N N . LEU A 1 309 ? 7.379 -4.839 -26.441 1.00 90.44 309 LEU A N 1
ATOM 2370 C CA . LEU A 1 309 ? 6.857 -6.212 -26.446 1.00 90.44 309 LEU A CA 1
ATOM 2371 C C . LEU A 1 309 ? 7.862 -7.235 -26.991 1.00 90.44 309 LEU A C 1
ATOM 2373 O O . LEU A 1 309 ? 7.799 -8.403 -26.624 1.00 90.44 309 LEU A O 1
ATOM 2377 N N . ALA A 1 310 ? 8.781 -6.805 -27.856 1.00 91.50 310 ALA A N 1
ATOM 2378 C CA . ALA A 1 310 ? 9.844 -7.655 -28.375 1.00 91.50 310 ALA A CA 1
ATOM 2379 C C . ALA A 1 310 ? 10.976 -7.918 -27.362 1.00 91.50 310 ALA A C 1
ATOM 2381 O O . ALA A 1 310 ? 11.812 -8.783 -27.623 1.00 91.50 310 ALA A O 1
ATOM 2382 N N . VAL A 1 311 ? 11.040 -7.198 -26.232 1.00 90.44 311 VAL A N 1
ATOM 2383 C CA . VAL A 1 311 ? 12.070 -7.433 -25.209 1.00 90.44 311 VAL A CA 1
ATOM 2384 C C . VAL A 1 311 ? 11.735 -8.705 -24.414 1.00 90.44 311 VAL A C 1
ATOM 2386 O O . VAL A 1 311 ? 10.657 -8.779 -23.814 1.00 90.44 311 VAL A O 1
ATOM 2389 N N . PRO A 1 312 ? 12.642 -9.702 -24.355 1.00 86.94 312 PRO A N 1
ATOM 2390 C CA . PRO A 1 312 ? 12.458 -10.884 -23.519 1.00 86.94 312 PRO A CA 1
ATOM 2391 C C . PRO A 1 312 ? 12.234 -10.496 -22.053 1.00 86.94 312 PRO A C 1
ATOM 2393 O O . PRO A 1 312 ? 12.993 -9.709 -21.501 1.00 86.94 312 PRO A O 1
ATOM 2396 N N . GLY A 1 313 ? 11.184 -11.036 -21.431 1.00 86.88 313 GLY A N 1
ATOM 2397 C CA . GLY A 1 313 ? 10.777 -10.673 -20.067 1.00 86.88 313 GLY A CA 1
ATOM 2398 C C . GLY A 1 313 ? 9.585 -9.713 -20.001 1.00 86.88 313 GLY A C 1
ATOM 2399 O O . GLY A 1 313 ? 8.952 -9.610 -18.956 1.00 86.88 313 GLY A O 1
ATOM 2400 N N . VAL A 1 314 ? 9.171 -9.084 -21.105 1.00 91.75 314 VAL A N 1
ATOM 2401 C CA . VAL A 1 314 ? 7.904 -8.334 -21.146 1.00 91.75 314 VAL A CA 1
ATOM 2402 C C . VAL A 1 314 ? 6.743 -9.271 -21.472 1.00 91.75 314 VAL A C 1
ATOM 2404 O O . VAL A 1 314 ? 6.690 -9.873 -22.539 1.00 91.75 314 VAL A O 1
ATOM 2407 N N . LYS A 1 315 ? 5.767 -9.370 -20.563 1.00 91.44 315 LYS A N 1
ATOM 2408 C CA . LYS A 1 315 ? 4.557 -10.193 -20.744 1.00 91.44 315 LYS A CA 1
ATOM 2409 C C . LYS A 1 315 ? 3.472 -9.479 -21.549 1.00 91.44 315 LYS A C 1
ATOM 2411 O O . LYS A 1 315 ? 2.653 -10.124 -22.200 1.00 91.44 315 LYS A O 1
ATOM 2416 N N . GLY A 1 316 ? 3.418 -8.151 -21.471 1.00 88.56 316 GLY A N 1
ATOM 2417 C CA . GLY A 1 316 ? 2.423 -7.369 -22.193 1.00 88.56 316 GLY A CA 1
ATOM 2418 C C . GLY A 1 316 ? 2.371 -5.904 -21.782 1.00 88.56 316 GLY A C 1
ATOM 2419 O O . GLY A 1 316 ? 2.921 -5.504 -20.756 1.00 88.56 316 GLY A O 1
ATOM 2420 N N . ILE A 1 317 ? 1.652 -5.119 -22.584 1.00 86.12 317 ILE A N 1
ATOM 2421 C CA . ILE A 1 317 ? 1.358 -3.708 -22.327 1.00 86.12 317 ILE A CA 1
ATOM 2422 C C . ILE A 1 317 ? -0.157 -3.526 -22.391 1.00 86.12 317 ILE A C 1
ATOM 2424 O O . ILE A 1 317 ? -0.786 -3.863 -23.393 1.00 86.12 317 ILE A O 1
ATOM 2428 N N . LYS A 1 318 ? -0.750 -2.973 -21.334 1.00 83.50 318 LYS A N 1
ATOM 2429 C CA . LYS A 1 318 ? -2.151 -2.550 -21.300 1.00 83.50 318 LYS A CA 1
ATOM 2430 C C . LYS A 1 318 ? -2.208 -1.029 -21.352 1.00 83.50 318 LYS A C 1
ATOM 2432 O O . LYS A 1 318 ? -1.745 -0.354 -20.438 1.00 83.50 318 LYS A O 1
ATOM 2437 N N . THR A 1 319 ? -2.773 -0.494 -22.431 1.00 71.62 319 THR A N 1
ATOM 2438 C CA . THR A 1 319 ? -3.005 0.946 -22.607 1.00 71.62 319 THR A CA 1
ATOM 2439 C C . THR A 1 319 ? -4.488 1.259 -22.435 1.00 71.62 319 THR A C 1
ATOM 2441 O O . THR A 1 319 ? -5.315 0.660 -23.121 1.00 71.62 319 THR A O 1
ATOM 2444 N N . GLY A 1 320 ? -4.830 2.211 -21.567 1.00 57.50 320 GLY A N 1
ATOM 2445 C CA . GLY A 1 320 ? -6.216 2.634 -21.328 1.00 57.50 320 GLY A CA 1
ATOM 2446 C C . GLY A 1 320 ? -6.702 2.416 -19.891 1.00 57.50 320 GLY A C 1
ATOM 2447 O O . GLY A 1 320 ? -6.032 1.788 -19.080 1.00 57.50 320 GLY A O 1
ATOM 2448 N N . VAL A 1 321 ? -7.883 2.969 -19.592 1.00 45.50 321 VAL A N 1
ATOM 2449 C CA . VAL A 1 321 ? -8.521 3.189 -18.266 1.00 45.50 321 VAL A CA 1
ATOM 2450 C C . VAL A 1 321 ? -8.864 1.902 -17.480 1.00 45.50 321 VAL A C 1
ATOM 2452 O O . VAL A 1 321 ? -9.662 1.907 -16.551 1.00 45.50 321 VAL A O 1
ATOM 2455 N N . SER A 1 322 ? -8.273 0.756 -17.797 1.00 35.69 322 SER A N 1
ATOM 2456 C CA . SER A 1 322 ? -8.494 -0.485 -17.049 1.00 35.69 322 SER A CA 1
ATOM 2457 C C . SER A 1 322 ? -7.593 -0.574 -15.810 1.00 35.69 322 SER A C 1
ATOM 2459 O O . SER A 1 322 ? -6.849 -1.534 -15.640 1.00 35.69 322 SER A O 1
ATOM 2461 N N . HIS A 1 323 ? -7.671 0.444 -14.956 1.00 38.56 323 HIS A N 1
ATOM 2462 C CA . HIS A 1 323 ? -7.594 0.285 -13.508 1.00 38.56 323 HIS A CA 1
ATOM 2463 C C . HIS A 1 323 ? -8.865 0.962 -12.975 1.00 38.56 323 HIS A C 1
ATOM 2465 O O . HIS A 1 323 ? -9.137 2.089 -13.401 1.00 38.56 323 HIS A O 1
ATOM 2471 N N . PRO A 1 324 ? -9.665 0.339 -12.088 1.00 37.94 324 PRO A N 1
ATOM 2472 C CA . PRO A 1 324 ? -10.952 0.894 -11.638 1.00 37.94 324 PRO A CA 1
ATOM 2473 C C . PRO A 1 324 ? -10.886 2.303 -11.010 1.00 37.94 324 PRO A C 1
ATOM 2475 O O . PRO A 1 324 ? -11.927 2.884 -10.728 1.00 37.94 324 PRO A O 1
ATOM 2478 N N . ALA A 1 325 ? -9.694 2.881 -10.838 1.00 38.75 325 ALA A N 1
ATOM 2479 C CA . ALA A 1 325 ? -9.463 4.181 -10.224 1.00 38.75 325 ALA A CA 1
ATOM 2480 C C . ALA A 1 325 ? -9.222 5.367 -11.191 1.00 38.75 325 ALA A C 1
ATOM 2482 O O . ALA A 1 325 ? -9.040 6.472 -10.700 1.00 38.75 325 ALA A O 1
ATOM 2483 N N . LEU A 1 326 ? -9.192 5.207 -12.526 1.00 35.72 326 LEU A N 1
ATOM 2484 C CA . LEU A 1 326 ? -8.634 6.260 -13.409 1.00 35.72 326 LEU A CA 1
ATOM 2485 C C . LEU A 1 326 ? -9.542 6.710 -14.567 1.00 35.72 326 LEU A C 1
ATOM 2487 O O . LEU A 1 326 ? -9.199 6.551 -15.738 1.00 35.72 326 LEU A O 1
ATOM 2491 N N . ARG A 1 327 ? -10.689 7.333 -14.271 1.00 27.97 327 ARG A N 1
ATOM 2492 C CA . ARG A 1 327 ? -11.412 8.162 -15.260 1.00 27.97 327 ARG A CA 1
ATOM 2493 C C . ARG A 1 327 ? -10.989 9.631 -15.115 1.00 27.97 327 ARG A C 1
ATOM 2495 O O . ARG A 1 327 ? -11.039 10.131 -14.005 1.00 27.97 327 ARG A O 1
ATOM 2502 N N . LEU A 1 328 ? -10.731 10.293 -16.259 1.00 29.50 328 LEU A N 1
ATOM 2503 C CA . LEU A 1 328 ? -10.343 11.713 -16.489 1.00 29.50 328 LEU A CA 1
ATOM 2504 C C . LEU A 1 328 ? -8.810 11.943 -16.473 1.00 29.50 328 LEU A C 1
ATOM 2506 O O . LEU A 1 328 ? -8.099 11.260 -15.763 1.00 29.50 328 LEU A O 1
ATOM 2510 N N . ALA A 1 329 ? -8.164 12.777 -17.296 1.00 26.95 329 ALA A N 1
ATOM 2511 C CA . ALA A 1 329 ? -8.573 13.698 -18.355 1.00 26.95 329 ALA A CA 1
ATOM 2512 C C . ALA A 1 329 ? -7.479 13.795 -19.458 1.00 26.95 329 ALA A C 1
ATOM 2514 O O . ALA A 1 329 ? -6.379 13.257 -19.335 1.00 26.95 329 ALA A O 1
ATOM 2515 N N . ARG A 1 330 ? -7.830 14.457 -20.570 1.00 25.22 330 ARG A N 1
ATOM 2516 C CA . ARG A 1 330 ? -7.119 14.564 -21.862 1.00 25.22 330 ARG A CA 1
ATOM 2517 C C . ARG A 1 330 ? -6.002 15.633 -21.909 1.00 25.22 330 ARG A C 1
ATOM 2519 O O . ARG A 1 330 ? -6.198 16.741 -21.438 1.00 25.22 330 ARG A O 1
ATOM 2526 N N . SER A 1 331 ? -4.917 15.266 -22.608 1.00 27.45 331 SER A N 1
ATOM 2527 C CA . SER A 1 331 ? -3.963 16.012 -23.476 1.00 27.45 331 SER A CA 1
ATOM 2528 C C . SER A 1 331 ? -3.690 17.522 -23.316 1.00 27.45 331 SER A C 1
ATOM 2530 O O . SER A 1 331 ? -4.617 18.319 -23.421 1.00 27.45 331 SER A O 1
ATOM 2532 N N . SER A 1 332 ? -2.397 17.901 -23.363 1.00 23.34 332 SER A N 1
ATOM 2533 C CA . SER A 1 332 ? -1.753 18.787 -24.378 1.00 23.34 332 SER A CA 1
ATOM 2534 C C . SER A 1 332 ? -0.223 18.845 -24.166 1.00 23.34 332 SER A C 1
ATOM 2536 O O . SER A 1 332 ? 0.229 18.860 -23.027 1.00 23.34 332 SER A O 1
ATOM 2538 N N . SER A 1 333 ? 0.578 18.860 -25.238 1.00 25.78 333 SER A N 1
ATOM 2539 C CA . SER A 1 333 ? 2.058 18.815 -25.213 1.00 25.78 333 SER A CA 1
ATOM 2540 C C . SER A 1 333 ? 2.707 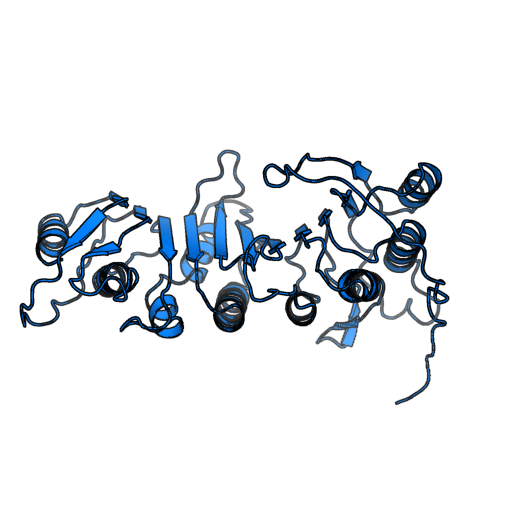20.174 -25.512 1.00 25.78 333 SER A C 1
ATOM 2542 O O . SER A 1 333 ? 2.197 20.892 -26.370 1.00 25.78 333 SER A O 1
ATOM 2544 N N . PRO A 1 334 ? 3.906 20.452 -24.959 1.00 25.39 334 PRO A N 1
ATOM 2545 C CA . PRO A 1 334 ? 4.912 21.243 -25.663 1.00 25.39 334 PRO A CA 1
ATOM 2546 C C . PRO A 1 334 ? 6.246 20.487 -25.812 1.00 25.39 334 PRO A C 1
ATOM 2548 O O . PRO A 1 334 ? 6.687 19.734 -24.943 1.00 25.39 334 PRO A O 1
ATOM 2551 N N . THR A 1 335 ? 6.887 20.680 -26.961 1.00 26.36 335 THR A N 1
ATOM 2552 C CA . THR A 1 335 ? 8.211 20.162 -27.324 1.00 26.36 335 THR A CA 1
ATOM 2553 C C . THR A 1 335 ? 9.322 20.929 -26.607 1.00 26.36 335 THR A C 1
ATOM 2555 O O . THR A 1 335 ? 9.453 22.135 -26.795 1.00 26.36 335 THR A O 1
ATOM 2558 N N . VAL A 1 336 ? 10.151 20.216 -25.838 1.00 29.08 336 VAL A N 1
ATOM 2559 C CA . VAL A 1 336 ? 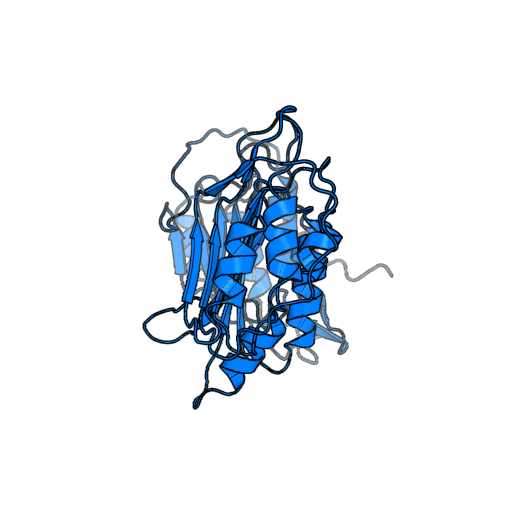11.402 20.709 -25.236 1.00 29.08 336 VAL A CA 1
ATOM 2560 C C . VAL A 1 336 ? 12.539 19.771 -25.643 1.00 29.08 336 VAL A C 1
ATOM 2562 O O . VAL A 1 336 ? 12.359 18.547 -25.655 1.00 29.08 336 VAL A O 1
ATOM 2565 N N . SER A 1 337 ? 13.677 20.368 -26.004 1.00 29.34 337 SER A N 1
ATOM 2566 C CA . SER A 1 337 ? 14.915 19.723 -26.450 1.00 29.34 337 SER A CA 1
ATOM 2567 C C . SER A 1 337 ? 15.349 18.590 -25.517 1.00 29.34 337 SER A C 1
ATOM 2569 O O . SER A 1 337 ? 15.280 18.699 -24.293 1.00 29.34 337 SER A O 1
ATOM 2571 N N . GLU A 1 338 ? 15.731 17.464 -26.117 1.00 36.81 338 GLU A N 1
ATOM 2572 C CA . GLU A 1 338 ? 15.932 16.194 -25.427 1.00 36.81 338 GLU A CA 1
ATOM 2573 C C . GLU A 1 338 ? 17.362 16.077 -24.878 1.00 36.81 338 GLU A C 1
ATOM 2575 O O . GLU A 1 338 ? 18.300 16.295 -25.639 1.00 36.81 338 GLU A O 1
ATOM 2580 N N . PRO A 1 339 ? 17.556 15.695 -23.604 1.00 40.75 339 PRO A N 1
ATOM 2581 C CA . PRO A 1 339 ? 18.843 15.187 -23.149 1.00 40.75 339 PRO A CA 1
ATOM 2582 C C . PRO A 1 339 ? 19.063 13.761 -23.678 1.00 40.75 339 PRO A C 1
ATOM 2584 O O . PRO A 1 339 ? 18.105 12.976 -23.783 1.00 40.75 339 PRO A O 1
ATOM 2587 N N . ASP A 1 340 ? 20.319 13.444 -23.998 1.00 39.19 340 ASP A N 1
ATOM 2588 C CA . ASP A 1 340 ? 20.758 12.111 -24.406 1.00 39.19 340 ASP A CA 1
ATOM 2589 C C . ASP A 1 340 ? 20.533 11.112 -23.263 1.00 39.19 340 ASP A C 1
ATOM 2591 O O . ASP A 1 340 ? 20.973 11.302 -22.129 1.00 39.19 340 ASP A O 1
ATOM 2595 N N . TRP A 1 341 ? 19.770 10.064 -23.563 1.00 39.34 341 TRP A N 1
ATOM 2596 C CA . TRP A 1 341 ? 19.447 8.968 -22.654 1.00 39.34 341 TRP A CA 1
ATOM 2597 C C . TRP A 1 341 ? 19.594 7.644 -23.413 1.00 39.34 341 TRP A C 1
ATOM 2599 O O . TRP A 1 341 ? 19.119 7.578 -24.554 1.00 39.34 341 TRP A O 1
ATOM 2609 N N . PRO A 1 342 ? 20.137 6.578 -22.800 1.00 41.91 342 PRO A N 1
ATOM 2610 C CA . PRO A 1 342 ? 20.691 6.530 -21.441 1.00 41.91 342 PRO A CA 1
ATOM 2611 C C . PRO A 1 342 ? 22.004 7.328 -21.324 1.00 41.91 342 PRO A C 1
ATOM 2613 O O . PRO A 1 342 ? 22.719 7.449 -22.319 1.00 41.91 342 PRO A O 1
ATOM 2616 N N . PRO A 1 343 ? 22.336 7.894 -20.148 1.00 40.84 343 PRO A N 1
ATOM 2617 C CA . PRO A 1 343 ? 23.678 8.401 -19.909 1.00 40.84 343 PRO A CA 1
ATOM 2618 C C . PRO A 1 343 ? 24.675 7.238 -20.030 1.00 40.84 343 PRO A C 1
ATOM 2620 O O . PRO A 1 343 ? 24.331 6.101 -19.692 1.00 40.84 343 PRO A O 1
ATOM 2623 N N . PRO A 1 344 ? 25.894 7.493 -20.527 1.00 35.03 344 PRO A N 1
ATOM 2624 C CA . PRO A 1 344 ? 26.940 6.483 -20.538 1.00 35.03 344 PRO A CA 1
ATOM 2625 C C . PRO A 1 344 ? 27.193 5.961 -19.117 1.00 35.03 344 PRO A C 1
ATOM 2627 O O . PRO A 1 344 ? 27.129 6.710 -18.142 1.00 35.03 344 PRO A O 1
ATOM 2630 N N . TYR A 1 345 ? 27.468 4.662 -19.012 1.00 35.53 345 TYR A N 1
ATOM 2631 C CA . TYR A 1 345 ? 27.893 4.021 -17.772 1.00 35.53 345 TYR A CA 1
ATOM 2632 C C . TYR A 1 345 ? 29.277 4.557 -17.375 1.00 35.53 345 TYR A C 1
ATOM 2634 O O . TYR A 1 345 ? 30.286 4.095 -17.903 1.00 35.53 345 TYR A O 1
ATOM 2642 N N . ASP A 1 346 ? 29.334 5.518 -16.453 1.00 32.75 346 ASP A N 1
ATOM 2643 C CA . ASP A 1 346 ? 30.591 5.955 -15.839 1.00 32.75 346 ASP A CA 1
ATOM 2644 C C . ASP A 1 346 ? 30.876 5.111 -14.588 1.00 32.75 346 ASP A C 1
ATOM 2646 O O . ASP A 1 346 ? 30.477 5.435 -13.468 1.00 32.75 346 ASP A O 1
ATOM 2650 N N . PHE A 1 347 ? 31.610 4.012 -14.773 1.00 36.66 347 PHE A N 1
ATOM 2651 C CA . PHE A 1 347 ? 32.355 3.386 -13.681 1.00 36.66 347 PHE A CA 1
ATOM 2652 C C . PHE A 1 347 ? 33.584 4.247 -13.385 1.00 36.66 347 PHE A C 1
ATOM 2654 O O . PHE A 1 347 ? 34.684 3.976 -13.862 1.00 36.66 347 PHE A O 1
ATOM 2661 N N . GLY A 1 348 ? 33.408 5.325 -12.627 1.00 31.41 348 GLY A N 1
ATOM 2662 C CA . GLY A 1 348 ? 34.547 6.156 -12.270 1.00 31.41 348 GLY A CA 1
ATOM 2663 C C . GLY A 1 348 ? 34.184 7.426 -11.535 1.00 31.41 348 GLY A C 1
ATOM 2664 O O . GLY A 1 348 ? 34.133 8.482 -12.156 1.00 31.41 348 GLY A O 1
ATOM 2665 N N . ARG A 1 349 ? 33.993 7.309 -10.215 1.00 27.97 349 ARG A N 1
ATOM 2666 C CA . ARG A 1 349 ? 34.440 8.250 -9.166 1.00 27.97 349 ARG A CA 1
ATOM 2667 C C . ARG A 1 349 ? 33.816 7.834 -7.832 1.00 27.97 349 ARG A C 1
ATOM 2669 O O . ARG A 1 349 ? 32.709 8.246 -7.502 1.00 27.97 349 ARG A O 1
ATOM 2676 N N . TYR A 1 350 ? 34.546 6.986 -7.112 1.00 36.66 350 TYR A N 1
ATOM 2677 C CA . TYR A 1 350 ? 34.613 7.095 -5.656 1.00 36.66 350 TYR A CA 1
ATOM 2678 C C . TYR A 1 350 ? 35.587 8.216 -5.303 1.00 36.66 350 TYR A C 1
ATOM 2680 O O . TYR A 1 350 ? 36.577 8.370 -6.063 1.00 36.66 350 TYR A O 1
#

Organism: NCBI:txid1051891

Sequence (350 aa):
MGAILGILATNPYLEVFRLSNVRFALYPEHDPIPAPISLDHLTQVTLMDITQATEDPFSGSNVVIGYILQRIRFRTGTAFTVRTKLKTNASLTPEEFINVVPSPVEALAYLSLADGPQRADVDVKFGGNGFLFRIQDGLQSPSIVFSADVDGLPEQVAKEWVVESLRQASTTPMDLRLYFTSNECGSEPSSISLEEIFHFQLWESVVDLTLTGNPQTPPDVGRDLLRLLSTPCMSEDGIMVMPFPKLQHLGISVVPGIKGKYMLAMVQARFAPPGPTEAASHSVVPVPLMLHCGNGVGAWGRSYQDKILAVPGVKGIKTGVSHPALRLARSSSPTVSEPDWPPPYDFGRY

Mean predicted aligned error: 11.37 Å

Radius of gyration: 23.36 Å; Cα contacts (8 Å, |Δi|>4): 650; chains: 1; bounding box: 58×50×68 Å

Secondary structure (DSSP, 8-state):
-HHHHHHHHH-TT--EEEEES-EEE--------PPPEE-TT--EEEEES-EEE-SSTTS-THHHHHHHHHHEEPPTT-EEEEEEE--TTSSS-HHHHHHHSPPHHHHHHHHHTSSS---EEEEEEE-TTEEEEEEEE-SSS--EEEEEEEET--HHHHHHHHHHHHHHTTTS-EEEEEEEE--SS-SS--PPPHHHHHTTTT-TTEEEEEEE--TTS-HHHHHHHHHHHHS-EE-TTS-EE-SSTT--EEEEES-TT--HHHHHHHHHHHTPPPPTTTTTT---PPPPEEEEE-TTT--S-HHHHHHHHTSTTEEEEEESS-STT-----------PPPPSSPP------

Foldseek 3Di:
DVVVLVVLQVCLQDQEAEDEQEEAEDDPDPDPLDAADENPNHQEYEAYDYAYDDPDPQETGQVVVLSNLNRYDDDQNRQYYYAGEDDCPYPQHLLNSLVSPPQVLSLLVSQVPDPDLWAWEWEWEDEQQWTWTWIFTPPPDTDTRYIDIYGNRPRVSSLVSVVVRVVSNVVGHYAYAYHYEWHPDDPDTPEGDCVSVVVCFPPLNYAHYAYAYALPHDLVSQLVVLVLQLAFDQDPVRATAGGNQNHAEYHYYRRHNAALVSNLNSLCSLQPDQDPVNVVRDDGRGAQYEYEYEANNPPYDPVSQVSSCPRPRHPHYHYYDPPVPDDDDDDDDDDDDDDDPPDDDDPDDD

Solvent-accessible surface area (backbone atoms only — not comparable to full-atom values): 19676 Å² total; per-residue (Å²): 103,67,67,59,55,51,53,53,67,74,40,54,75,42,39,70,50,77,48,66,74,44,73,38,68,75,69,99,68,91,68,76,85,71,79,61,41,72,34,88,47,34,45,35,41,36,45,31,58,47,34,47,47,51,98,50,89,75,54,32,30,46,54,59,57,44,52,51,40,65,32,50,48,82,48,86,62,38,23,36,36,40,33,45,51,48,44,96,78,30,98,53,50,69,68,60,44,55,74,42,49,80,64,65,35,46,49,46,53,44,50,62,70,45,96,66,96,59,43,37,37,32,45,37,36,43,47,55,59,32,33,36,42,34,36,26,47,66,54,104,66,69,47,69,41,33,33,42,38,33,30,55,52,55,67,66,63,54,46,54,50,50,52,53,36,53,60,74,33,67,88,45,59,48,43,30,32,43,35,41,33,30,47,90,78,68,99,62,84,56,63,77,60,63,72,64,56,58,74,49,28,84,36,60,42,31,30,32,43,32,41,33,39,33,96,80,36,60,40,59,58,31,45,52,51,41,48,46,56,31,42,68,43,74,44,96,88,71,37,57,39,54,43,29,47,43,33,33,36,43,36,38,22,29,34,35,66,44,44,46,70,54,54,38,50,22,54,50,48,51,56,46,77,72,49,90,87,40,60,86,52,59,83,74,79,61,45,56,30,33,39,36,29,25,56,70,43,55,87,48,59,67,72,43,55,56,54,41,56,68,38,75,50,43,73,46,76,46,77,53,64,87,47,101,84,52,84,83,77,85,88,87,87,82,94,72,89,79,79,81,74,80,70,81,88,77,91,76,80,132

Nearest PDB structures (foldseek):
  9fia-assembly1_B5  TM=4.451E-01  e=5.555E-02  Toxoplasma gondii
  8dtc-assembly1_B  TM=4.792E-01  e=4.300E-01  Acanthamoeba castellanii
  6vzz-assembly1_A-2  TM=5.786E-01  e=1.682E+00  Balamuthia mandrillaris
  6cz1-assembly2_B  TM=2.903E-01  e=3.486E-01  Homo sapiens
  4rtf-assembly1_D  TM=1.637E-01  e=2.544E-01  Mycobacterium tuberculosis H37Rv